Protein AF-A0A8T2XI37-F1 (afdb_monomer_lite)

Foldseek 3Di:
DDDQDADDCVPCVPRRVVSVVVVVVVVVVCVVVVHPPPDPPPPDDDPVCVVVVVVVVVVCCVPDVVNVCVPVLQVVLLVQLLVLLVVLLVCCLVPPQNVVLLVVLVVAADPLSQVSLLVSLVVSLVVSCVSSVPGDPVNNVVSSVVSVVSSCVSCVVSLVSNLVRLVVVLVVQLVVQLVVCVVVVHDNVVSNVVSNVVSVVSSVVSVVSNDNPDD

InterPro domains:
  IPR008803 RHD3/Sey1 [PTHR45923]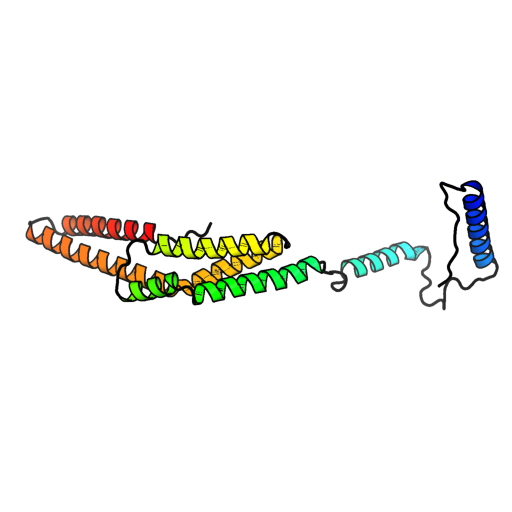 (1-211)
  IPR046758 Sey1/RHD3-like, three-helix bundle domain [PF20428] (112-210)

Secondary structure (DSSP, 8-state):
--------TTT-HHHHHHHHHHHHHHHHHHHHTT--SS-S-TT---HHHHHHHHHHHHHHHHH-TTT----HHHHHHHHHHHHHHHHHHHHHHH-HHHHHHHHHHHHS--TTHHHHHHHHHHHHHHHHHHHTTTS-HHHHHHHHHHHHHHHHHHHHHHHHHHHHHHHHHHHHHHHHHHHHHHHTT--HHHHHHHHHHHHHHHHHHHHHTT-----

Sequence (215 aa):
VEVIALSSFEANKKQFKEEVAQLRQRISDYFSTGGRLAGDRQGVVPASGFSFILQQIWKAVKENKDLDLPAHKVMVATVRCEEIANEMLKQLKSDKVWLALKEDVKAGLVPGFGETLRSILESYLSEYDKESIYFDDGVRNAKRQQLELNFLDVVRHAHATMLGHLSSKAFKSFKIGLKQSLTDGEGFAESVRASKRSCMSDFDRGCEGNILLLK

pLDDT: mean 87.6, std 11.4, range [46.28, 97.62]

Radius of gyration: 37.08 Å; chains: 1; bounding box: 77×42×99 Å

Organism: Populus deltoides (NCBI:txid3696)

Structure (mmCIF, N/CA/C/O backbone):
data_AF-A0A8T2XI37-F1
#
_entry.id   AF-A0A8T2XI37-F1
#
loop_
_atom_site.group_PDB
_atom_site.id
_atom_site.type_symbol
_atom_site.label_atom_id
_atom_site.label_alt_id
_atom_site.label_comp_id
_atom_site.label_asym_id
_atom_site.label_entity_id
_atom_site.label_seq_id
_atom_site.pdbx_PDB_ins_code
_atom_site.Cartn_x
_atom_site.Cartn_y
_atom_site.Cartn_z
_atom_site.occupancy
_atom_site.B_iso_or_equiv
_atom_site.auth_seq_id
_atom_site.auth_comp_id
_atom_site.auth_asym_id
_atom_site.auth_atom_id
_atom_site.pdbx_PDB_model_num
ATOM 1 N N . VAL A 1 1 ? 32.994 -10.153 -40.623 1.00 69.81 1 VAL A N 1
ATOM 2 C CA . VAL A 1 1 ? 32.522 -8.750 -40.600 1.00 69.81 1 VAL A CA 1
ATOM 3 C C . VAL A 1 1 ? 33.449 -7.952 -41.493 1.00 69.81 1 VAL A C 1
ATOM 5 O O . VAL A 1 1 ? 34.654 -8.055 -41.309 1.00 69.81 1 VAL A O 1
ATOM 8 N N . GLU A 1 2 ? 32.907 -7.248 -42.482 1.00 78.31 2 GLU A N 1
ATOM 9 C CA . GLU A 1 2 ? 33.649 -6.347 -43.371 1.00 78.31 2 GLU A CA 1
ATOM 10 C C . GLU A 1 2 ? 33.243 -4.909 -43.035 1.00 78.31 2 GLU A C 1
ATOM 12 O O . GLU A 1 2 ? 32.070 -4.656 -42.761 1.00 78.31 2 GLU A O 1
ATOM 17 N N . VAL A 1 3 ? 34.203 -3.985 -43.001 1.00 83.94 3 VAL A N 1
ATOM 18 C CA . VAL A 1 3 ? 33.975 -2.589 -42.604 1.00 83.94 3 VAL A CA 1
ATOM 19 C C . VAL A 1 3 ? 34.435 -1.674 -43.728 1.00 83.94 3 VAL A C 1
ATOM 21 O O . VAL A 1 3 ? 35.543 -1.827 -44.239 1.00 83.94 3 VAL A O 1
ATOM 24 N N . ILE A 1 4 ? 33.583 -0.719 -44.101 1.00 86.31 4 ILE A N 1
ATOM 25 C CA . ILE A 1 4 ? 33.857 0.271 -45.145 1.00 86.31 4 ILE A CA 1
ATOM 26 C C . ILE A 1 4 ? 33.611 1.651 -44.544 1.00 86.31 4 ILE A C 1
ATOM 28 O O . ILE A 1 4 ? 32.514 1.940 -44.068 1.00 86.31 4 ILE A O 1
ATOM 32 N N . ALA A 1 5 ? 34.653 2.478 -44.529 1.00 90.06 5 ALA A N 1
ATOM 33 C CA . ALA A 1 5 ? 34.574 3.847 -44.044 1.00 90.06 5 ALA A CA 1
ATOM 34 C C . ALA A 1 5 ? 34.066 4.775 -45.152 1.00 90.06 5 ALA A C 1
ATOM 36 O O . ALA A 1 5 ? 34.435 4.616 -46.314 1.00 90.06 5 ALA A O 1
ATOM 37 N N . LEU A 1 6 ? 33.240 5.747 -44.770 1.00 94.62 6 LEU A N 1
ATOM 38 C CA . LEU A 1 6 ? 32.755 6.812 -45.641 1.00 94.62 6 LEU A CA 1
ATOM 39 C C . LEU A 1 6 ? 33.111 8.161 -45.009 1.00 94.62 6 LEU A C 1
ATOM 41 O O . LEU A 1 6 ? 33.012 8.332 -43.791 1.00 94.62 6 LEU A O 1
ATOM 45 N N . SER A 1 7 ? 33.519 9.113 -45.836 1.00 93.75 7 SER A N 1
ATOM 46 C CA . SER A 1 7 ? 33.844 10.485 -45.454 1.00 93.75 7 SER A CA 1
ATOM 47 C C . SER A 1 7 ? 32.612 11.237 -44.936 1.00 93.75 7 SER A C 1
ATOM 49 O O . SER A 1 7 ? 31.475 10.894 -45.244 1.00 93.75 7 SER A O 1
ATOM 51 N N . SER A 1 8 ? 32.801 12.305 -44.154 1.00 92.19 8 SER A N 1
ATOM 52 C CA . SER A 1 8 ? 31.664 13.109 -43.676 1.00 92.19 8 SER A CA 1
ATOM 53 C C . SER A 1 8 ? 30.888 13.724 -44.847 1.00 92.19 8 SER A C 1
ATOM 55 O O . SER A 1 8 ? 31.452 14.458 -45.664 1.00 92.19 8 SER A O 1
ATOM 57 N N . PHE A 1 9 ? 29.579 13.460 -44.898 1.00 91.69 9 PHE A N 1
ATOM 58 C CA . PHE A 1 9 ? 28.691 14.010 -45.922 1.00 91.69 9 PHE A CA 1
ATOM 59 C C . PHE A 1 9 ? 28.614 15.540 -45.873 1.00 91.69 9 PHE A C 1
ATOM 61 O O . PHE A 1 9 ? 28.533 16.182 -46.920 1.00 91.69 9 PHE A O 1
ATOM 68 N N . GLU A 1 10 ? 28.639 16.116 -44.670 1.00 89.62 10 GLU A N 1
ATOM 69 C CA . GLU A 1 10 ? 28.514 17.560 -44.460 1.00 89.62 10 GLU A CA 1
ATOM 70 C C . GLU A 1 10 ? 29.805 18.294 -44.816 1.00 89.62 10 GLU A C 1
ATOM 72 O O . GLU A 1 10 ? 29.762 19.297 -45.526 1.00 89.62 10 GLU A O 1
ATOM 77 N N . ALA A 1 11 ? 30.955 17.767 -44.383 1.00 87.06 11 ALA A N 1
ATOM 78 C CA . ALA A 1 11 ? 32.245 18.408 -44.621 1.00 87.06 11 ALA A CA 1
ATOM 79 C C . ALA A 1 11 ? 32.744 18.196 -46.059 1.00 87.06 11 ALA A C 1
ATOM 81 O O . ALA A 1 11 ? 33.182 19.142 -46.705 1.00 87.06 11 ALA A O 1
ATOM 82 N N . ASN A 1 12 ? 32.644 16.968 -46.586 1.00 87.06 12 ASN A N 1
ATOM 83 C CA . ASN A 1 12 ? 33.262 16.562 -47.852 1.00 87.06 12 ASN A CA 1
ATOM 84 C C . ASN A 1 12 ? 32.277 15.789 -48.743 1.00 87.06 12 ASN A C 1
ATOM 86 O O . ASN A 1 12 ? 32.520 14.661 -49.178 1.00 87.06 12 ASN A O 1
ATOM 90 N N . LYS A 1 13 ? 31.157 16.439 -49.081 1.00 93.75 13 LYS A N 1
ATOM 91 C CA . LYS A 1 13 ? 30.046 15.861 -49.860 1.00 93.75 13 LYS A CA 1
ATOM 92 C C . LYS A 1 13 ? 30.450 15.203 -51.183 1.00 93.75 13 LYS A C 1
ATOM 94 O O . LYS A 1 13 ? 29.835 14.214 -51.579 1.00 93.75 13 LYS A O 1
ATOM 99 N N . LYS A 1 14 ? 31.425 15.767 -51.907 1.00 93.44 14 LYS A N 1
ATOM 100 C CA . LYS A 1 14 ? 31.890 15.204 -53.190 1.00 93.44 14 LYS A CA 1
ATOM 101 C C . LYS A 1 14 ? 32.585 13.860 -52.978 1.00 93.44 14 LYS A C 1
ATOM 103 O O . LYS A 1 14 ? 32.202 12.890 -53.621 1.00 93.44 14 LYS A O 1
ATOM 108 N N . GLN A 1 15 ? 33.513 13.812 -52.025 1.00 93.25 15 GLN A N 1
ATOM 109 C CA . GLN A 1 15 ? 34.255 12.605 -51.680 1.00 93.25 15 GLN A CA 1
ATOM 110 C C . GLN A 1 15 ? 33.326 11.508 -51.141 1.00 93.25 15 GLN A C 1
ATOM 112 O O . GLN A 1 15 ? 33.375 10.385 -51.625 1.00 93.25 15 GLN A O 1
ATOM 117 N N . PHE A 1 16 ? 32.379 11.848 -50.256 1.00 95.31 16 PHE A N 1
ATOM 118 C CA . PHE A 1 16 ? 31.374 10.887 -49.783 1.00 95.31 16 PHE A CA 1
ATOM 119 C C . PHE A 1 16 ? 30.568 10.261 -50.930 1.00 95.31 16 PHE A C 1
ATOM 121 O O . PHE A 1 16 ? 30.341 9.055 -50.955 1.00 95.31 16 PHE A O 1
ATOM 128 N N . LYS A 1 17 ? 30.111 11.067 -51.899 1.00 94.88 17 LYS A N 1
ATOM 129 C CA . LYS A 1 17 ? 29.339 10.550 -53.041 1.00 94.88 17 LYS A CA 1
ATOM 130 C C . LYS A 1 17 ? 30.164 9.611 -53.919 1.00 94.88 17 LYS A C 1
ATOM 132 O O . LYS A 1 17 ? 29.608 8.645 -54.437 1.00 94.88 17 LYS A O 1
ATOM 137 N N . GLU A 1 18 ? 31.448 9.902 -54.091 1.00 94.44 18 GLU A N 1
ATOM 138 C CA . GLU A 1 18 ? 32.370 9.051 -54.840 1.00 94.44 18 GLU A CA 1
ATOM 139 C C . GLU A 1 18 ? 32.605 7.720 -54.117 1.00 94.44 18 GLU A C 1
ATOM 141 O O . GLU A 1 18 ? 32.450 6.660 -54.717 1.00 94.44 18 GLU A O 1
ATOM 146 N N . GLU A 1 19 ? 32.844 7.756 -52.808 1.00 94.00 19 GLU A N 1
ATOM 147 C CA . GLU A 1 19 ? 33.007 6.559 -51.976 1.00 94.00 19 GLU A CA 1
ATOM 148 C C . GLU A 1 19 ? 31.727 5.698 -51.938 1.00 94.00 19 GLU A C 1
ATOM 150 O O . GLU A 1 19 ? 31.797 4.473 -52.028 1.00 94.00 19 GLU A O 1
ATOM 155 N N . VAL A 1 20 ? 30.535 6.309 -51.901 1.00 94.69 20 VAL A N 1
ATOM 156 C CA . VAL A 1 20 ? 29.251 5.588 -52.027 1.00 94.69 20 VAL A CA 1
ATOM 157 C C . VAL A 1 20 ? 29.098 4.941 -53.407 1.00 94.69 20 VAL A C 1
ATOM 159 O O . VAL A 1 20 ? 28.588 3.823 -53.511 1.00 94.69 20 VAL A O 1
ATOM 162 N N . ALA A 1 21 ? 29.535 5.612 -54.476 1.00 94.12 21 ALA A N 1
ATOM 163 C CA . ALA A 1 21 ? 29.514 5.037 -55.818 1.00 94.12 21 ALA A CA 1
ATOM 164 C C . ALA A 1 21 ? 30.464 3.832 -55.923 1.00 94.12 21 ALA A C 1
ATOM 166 O O . ALA A 1 21 ? 30.068 2.795 -56.459 1.00 94.12 21 ALA A O 1
ATOM 167 N N . GLN A 1 22 ? 31.661 3.931 -55.336 1.00 92.06 22 GLN A N 1
ATOM 168 C CA . GLN A 1 22 ? 32.612 2.822 -55.235 1.00 92.06 22 GLN A CA 1
ATOM 169 C C . GLN A 1 22 ? 32.036 1.652 -54.425 1.00 92.06 22 GLN A C 1
ATOM 171 O O . GLN A 1 22 ? 32.141 0.503 -54.851 1.00 92.06 22 GLN A O 1
ATOM 176 N N . LEU A 1 23 ? 31.353 1.921 -53.305 1.00 91.31 23 LEU A N 1
ATOM 177 C CA . LEU A 1 23 ? 30.663 0.895 -52.516 1.00 91.31 23 LEU A CA 1
ATOM 178 C C . LEU A 1 23 ? 29.579 0.182 -53.336 1.00 91.31 23 LEU A C 1
ATOM 180 O O . LEU A 1 23 ? 29.502 -1.047 -53.334 1.00 91.31 23 LEU A O 1
ATOM 184 N N . ARG A 1 24 ? 28.757 0.935 -54.073 1.00 91.31 24 ARG A N 1
ATOM 185 C CA . ARG A 1 24 ? 27.726 0.369 -54.955 1.00 91.31 24 ARG A CA 1
ATOM 186 C C . ARG A 1 24 ? 28.336 -0.517 -56.038 1.00 91.31 24 ARG A C 1
ATOM 188 O O . ARG A 1 24 ? 27.801 -1.596 -56.305 1.00 91.31 24 ARG A O 1
ATOM 195 N N . GLN A 1 25 ? 29.416 -0.056 -56.666 1.00 88.81 25 GLN A N 1
ATOM 196 C CA . GLN A 1 25 ? 30.116 -0.826 -57.687 1.00 88.81 25 GLN A CA 1
ATOM 197 C C . GLN A 1 25 ? 30.661 -2.119 -57.087 1.00 88.81 25 GLN A C 1
ATOM 199 O O . GLN A 1 25 ? 30.345 -3.191 -57.584 1.00 88.81 25 GLN A O 1
ATOM 204 N N . ARG A 1 26 ? 31.339 -2.035 -55.942 1.00 85.50 26 ARG A N 1
ATOM 205 C CA . ARG A 1 26 ? 31.868 -3.193 -55.221 1.00 85.50 26 ARG A CA 1
ATOM 206 C C . ARG A 1 26 ? 30.781 -4.221 -54.886 1.00 85.50 26 ARG A C 1
ATOM 208 O O . ARG A 1 26 ? 30.972 -5.402 -55.144 1.00 85.50 26 ARG A O 1
ATOM 215 N N . ILE A 1 27 ? 29.619 -3.790 -54.388 1.00 85.19 27 ILE A N 1
ATOM 216 C CA . ILE A 1 27 ? 28.465 -4.675 -54.139 1.00 85.19 27 ILE A CA 1
ATOM 217 C C . ILE A 1 27 ? 27.997 -5.357 -55.438 1.00 85.19 27 ILE A C 1
ATOM 219 O O . ILE A 1 27 ? 27.731 -6.557 -55.447 1.00 85.19 27 ILE A O 1
ATOM 223 N N . SER A 1 28 ? 27.919 -4.610 -56.540 1.00 83.94 28 SER A N 1
ATOM 224 C CA . SER A 1 28 ? 27.472 -5.128 -57.842 1.00 83.94 28 SER A CA 1
ATOM 225 C C . SER A 1 28 ? 28.473 -6.119 -58.445 1.00 83.94 28 SER A C 1
ATOM 227 O O . SER A 1 28 ? 28.077 -7.174 -58.946 1.00 83.94 28 SER A O 1
ATOM 229 N N . ASP A 1 29 ? 29.765 -5.814 -58.341 1.00 81.19 29 ASP A N 1
ATOM 230 C CA . ASP A 1 29 ? 30.862 -6.673 -58.782 1.00 81.19 29 ASP A CA 1
ATOM 231 C C . ASP A 1 29 ? 30.870 -7.975 -57.976 1.00 81.19 29 ASP A C 1
ATOM 233 O O . ASP A 1 29 ? 31.004 -9.053 -58.558 1.00 81.19 29 ASP A O 1
ATOM 237 N N . TYR A 1 30 ? 30.616 -7.905 -56.663 1.00 73.50 30 TYR A N 1
ATOM 238 C CA . TYR A 1 30 ? 30.439 -9.087 -55.818 1.00 73.50 30 TYR A CA 1
ATOM 239 C C . TYR A 1 30 ? 29.262 -9.959 -56.270 1.00 73.50 30 TYR A C 1
ATOM 241 O O . TYR A 1 30 ? 29.422 -11.174 -56.365 1.00 73.50 30 TYR A O 1
ATOM 249 N N . PHE A 1 31 ? 28.099 -9.389 -56.599 1.00 68.31 31 PHE A N 1
ATOM 250 C CA . PHE A 1 31 ? 26.977 -10.179 -57.129 1.00 68.31 31 PHE A CA 1
ATOM 251 C C . PHE A 1 31 ? 27.289 -10.808 -58.494 1.00 68.31 31 PHE A C 1
ATOM 253 O O . PHE A 1 31 ? 26.845 -11.921 -58.775 1.00 68.31 31 PHE A O 1
ATOM 260 N N . SER A 1 32 ? 28.078 -10.122 -59.321 1.00 70.19 32 SER A N 1
ATOM 261 C CA . SER A 1 32 ? 28.390 -10.539 -60.693 1.00 70.19 32 SER A CA 1
ATOM 262 C C . SER A 1 32 ? 29.464 -11.629 -60.759 1.00 70.19 32 SER A C 1
ATOM 264 O O . SER A 1 32 ? 29.389 -12.522 -61.597 1.00 70.19 32 SER A O 1
ATOM 266 N N . THR A 1 33 ? 30.439 -11.613 -59.846 1.00 64.69 33 THR A N 1
ATOM 267 C CA . THR A 1 33 ? 31.532 -12.607 -59.770 1.00 64.69 33 THR A CA 1
ATOM 268 C C . THR A 1 33 ? 31.152 -13.885 -59.008 1.00 64.69 33 THR A C 1
ATOM 270 O O . THR A 1 33 ? 32.016 -14.675 -58.631 1.00 64.69 33 THR A O 1
ATOM 273 N N . GLY A 1 34 ? 29.853 -14.125 -58.790 1.00 58.88 34 GLY A N 1
ATOM 274 C CA . GLY A 1 34 ? 29.355 -15.286 -58.040 1.00 58.88 34 GLY A CA 1
ATOM 275 C C . GLY A 1 34 ? 29.608 -15.189 -56.531 1.00 58.88 34 GLY A C 1
ATOM 276 O O . GLY A 1 34 ? 29.673 -16.209 -55.842 1.00 58.88 34 GLY A O 1
ATOM 277 N N . GLY A 1 35 ? 29.780 -13.967 -56.018 1.00 53.53 35 GLY A N 1
ATOM 278 C CA . GLY A 1 35 ? 30.225 -13.664 -54.665 1.00 53.53 35 GLY A CA 1
ATOM 279 C C . GLY A 1 35 ? 29.299 -14.189 -53.570 1.00 53.53 35 GLY A C 1
ATOM 280 O O . GLY A 1 35 ? 28.108 -13.887 -53.497 1.00 53.53 35 GLY A O 1
ATOM 281 N N . ARG A 1 36 ? 29.922 -14.957 -52.675 1.00 55.06 36 ARG A N 1
ATOM 282 C CA . ARG A 1 36 ? 29.415 -15.587 -51.446 1.00 55.06 36 ARG A CA 1
ATOM 283 C C . ARG A 1 36 ? 29.044 -14.566 -50.351 1.00 55.06 36 ARG A C 1
ATOM 285 O O . ARG A 1 36 ? 29.507 -14.689 -49.222 1.00 55.06 36 ARG A O 1
ATOM 292 N N . LEU A 1 37 ? 28.228 -13.552 -50.655 1.00 53.78 37 LEU A N 1
ATOM 293 C CA . LEU A 1 37 ? 27.636 -12.700 -49.605 1.00 53.78 37 LEU A CA 1
ATOM 294 C C . LEU A 1 37 ? 26.610 -13.471 -48.761 1.00 53.78 37 LEU A C 1
ATOM 296 O O . LEU A 1 37 ? 26.412 -13.165 -47.589 1.00 53.78 37 LEU A O 1
ATOM 300 N N . ALA A 1 38 ? 26.002 -14.509 -49.335 1.00 55.03 38 ALA A N 1
ATOM 301 C CA . ALA A 1 38 ? 25.352 -15.556 -48.570 1.00 55.03 38 ALA A CA 1
ATOM 302 C C . ALA A 1 38 ? 26.404 -16.632 -48.268 1.00 55.03 38 ALA A C 1
ATOM 304 O O . ALA A 1 38 ? 26.948 -17.236 -49.197 1.00 55.03 38 ALA A O 1
ATOM 305 N N . GLY A 1 39 ? 26.681 -16.877 -46.983 1.00 54.19 39 GLY A N 1
ATOM 306 C CA . GLY A 1 39 ? 27.271 -18.145 -46.540 1.00 54.19 39 GLY A CA 1
ATOM 307 C C . GLY A 1 39 ? 26.448 -19.338 -47.046 1.00 54.19 39 GLY A C 1
ATOM 308 O O . GLY A 1 39 ? 25.442 -19.139 -47.729 1.00 54.19 39 GLY A O 1
ATOM 309 N N . ASP A 1 40 ? 26.891 -20.566 -46.757 1.00 54.03 40 ASP A N 1
ATOM 310 C CA . ASP A 1 40 ? 26.215 -21.812 -47.158 1.00 54.03 40 ASP A CA 1
ATOM 311 C C . ASP A 1 40 ? 24.695 -21.639 -47.289 1.00 54.03 40 ASP A C 1
ATOM 313 O O . ASP A 1 40 ? 24.033 -21.193 -46.354 1.00 54.03 40 ASP A O 1
ATOM 317 N N . ARG A 1 41 ? 24.154 -21.928 -48.483 1.00 56.56 41 ARG A N 1
ATOM 318 C CA . ARG A 1 41 ? 22.768 -21.649 -48.919 1.00 56.56 41 ARG A CA 1
ATOM 319 C C . ARG A 1 41 ? 21.691 -22.451 -48.160 1.00 56.56 41 ARG A C 1
ATOM 321 O O . ARG A 1 41 ? 20.683 -22.848 -48.743 1.00 56.56 41 ARG A O 1
ATOM 328 N N . GLN A 1 42 ? 21.862 -22.703 -46.872 1.00 56.47 42 GLN A N 1
ATOM 329 C CA . GLN A 1 42 ? 20.804 -23.191 -46.002 1.00 56.47 42 GLN A CA 1
ATOM 330 C C . GLN A 1 42 ? 19.876 -22.024 -45.656 1.00 56.47 42 GLN A C 1
ATOM 332 O O . GLN A 1 42 ? 20.203 -21.166 -44.845 1.00 56.47 42 GLN A O 1
ATOM 337 N N . GLY A 1 43 ? 18.718 -21.982 -46.325 1.00 59.41 43 GLY A N 1
ATOM 338 C CA . GLY A 1 43 ? 17.664 -20.994 -46.066 1.00 59.41 43 GLY A CA 1
ATOM 339 C C . GLY A 1 43 ? 17.318 -20.060 -47.229 1.00 59.41 43 GLY A C 1
ATOM 340 O O . GLY A 1 43 ? 16.720 -19.014 -46.995 1.00 59.41 43 GLY A O 1
ATOM 341 N N . VAL A 1 44 ? 17.667 -20.396 -48.478 1.00 69.19 44 VAL A N 1
ATOM 342 C CA . VAL A 1 44 ? 17.234 -19.608 -49.649 1.00 69.19 44 VAL A CA 1
ATOM 343 C C . VAL A 1 44 ? 15.711 -19.688 -49.787 1.00 69.19 44 VAL A C 1
ATOM 345 O O . VAL A 1 44 ? 15.161 -20.733 -50.127 1.00 69.19 44 VAL A O 1
ATOM 348 N N . VAL A 1 45 ? 15.032 -18.571 -49.529 1.00 69.19 45 VAL A N 1
ATOM 349 C CA . VAL A 1 45 ? 13.578 -18.444 -49.673 1.00 69.19 45 VAL A CA 1
ATOM 350 C C . VAL A 1 45 ? 13.260 -17.924 -51.078 1.00 69.19 45 VAL A C 1
ATOM 352 O O . VAL A 1 45 ? 13.794 -16.883 -51.469 1.00 69.19 45 VAL A O 1
ATOM 355 N N . PRO A 1 46 ? 12.389 -18.597 -51.853 1.00 81.75 46 PRO A N 1
ATOM 356 C CA . PRO A 1 46 ? 11.896 -18.057 -53.115 1.00 81.75 46 PRO A CA 1
ATOM 357 C C . PRO A 1 46 ? 11.228 -16.696 -52.905 1.00 81.75 46 PRO A C 1
ATOM 359 O O . PRO A 1 46 ? 10.503 -16.509 -51.928 1.00 81.75 46 PRO A O 1
ATOM 362 N N . ALA A 1 47 ? 11.391 -15.766 -53.848 1.00 83.94 47 ALA A N 1
ATOM 363 C CA . ALA A 1 47 ? 10.796 -14.429 -53.746 1.00 83.94 47 ALA A CA 1
ATOM 364 C C . ALA A 1 47 ? 9.274 -14.463 -53.492 1.00 83.94 47 ALA A C 1
ATOM 366 O O . ALA A 1 47 ? 8.756 -13.646 -52.734 1.00 83.94 47 ALA A O 1
ATOM 367 N N . SER A 1 48 ? 8.570 -15.456 -54.047 1.00 87.94 48 SER A N 1
ATOM 368 C CA . SER A 1 48 ? 7.136 -15.682 -53.824 1.00 87.94 48 SER A CA 1
ATOM 369 C C . SER A 1 48 ? 6.773 -16.021 -52.372 1.00 87.94 48 SER A C 1
ATOM 371 O O . SER A 1 48 ? 5.690 -15.665 -51.917 1.00 87.94 48 SER A O 1
ATOM 373 N N . GLY A 1 49 ? 7.666 -16.681 -51.630 1.00 85.62 49 GLY A N 1
ATOM 374 C CA . GLY A 1 49 ? 7.474 -17.043 -50.222 1.00 85.62 49 GLY A CA 1
ATOM 375 C C . GLY A 1 49 ? 8.026 -16.015 -49.234 1.00 85.62 49 GLY A C 1
ATOM 376 O O . GLY A 1 49 ? 7.818 -16.151 -48.031 1.00 85.62 49 GLY A O 1
ATOM 377 N N . PHE A 1 50 ? 8.723 -14.983 -49.715 1.00 87.38 50 PHE A N 1
ATOM 378 C CA . PHE A 1 50 ? 9.472 -14.060 -48.863 1.00 87.38 50 PHE A CA 1
ATOM 379 C C . PHE A 1 50 ? 8.580 -13.286 -47.887 1.00 87.38 50 PHE A C 1
ATOM 381 O O . PHE A 1 50 ? 8.872 -13.233 -46.695 1.00 87.38 50 PHE A O 1
ATOM 388 N N . SER A 1 51 ? 7.454 -12.747 -48.367 1.00 91.38 51 SER A N 1
ATOM 389 C CA . SER A 1 51 ? 6.502 -12.016 -47.518 1.00 91.38 51 SER A CA 1
ATOM 390 C C . SER A 1 51 ? 5.932 -12.901 -46.406 1.00 91.38 51 SER A C 1
ATOM 392 O O . SER A 1 51 ? 5.879 -12.482 -45.251 1.00 91.38 51 SER A O 1
ATOM 394 N N . PHE A 1 52 ? 5.580 -14.146 -46.737 1.00 89.06 52 PHE A N 1
ATOM 395 C CA . PHE A 1 52 ? 5.060 -15.105 -45.769 1.00 89.06 52 PHE A CA 1
ATOM 396 C C . PHE A 1 52 ? 6.104 -15.455 -44.702 1.00 89.06 52 PHE A C 1
ATOM 398 O O . PHE A 1 52 ? 5.806 -15.410 -43.511 1.00 89.06 52 PHE A O 1
ATOM 405 N N . ILE A 1 53 ? 7.346 -15.740 -45.107 1.00 88.19 53 ILE A N 1
ATOM 406 C CA . ILE A 1 53 ? 8.429 -16.039 -44.163 1.00 88.19 53 ILE A CA 1
ATOM 407 C C . ILE A 1 53 ? 8.729 -14.834 -43.263 1.00 88.19 53 ILE A C 1
ATOM 409 O O . ILE A 1 53 ? 8.868 -15.015 -42.057 1.00 88.19 53 ILE A O 1
ATOM 413 N N . LEU A 1 54 ? 8.751 -13.605 -43.794 1.00 90.75 54 LEU A N 1
ATOM 414 C CA . LEU A 1 54 ? 8.917 -12.399 -42.973 1.00 90.75 54 LEU A CA 1
ATOM 415 C C . LEU A 1 54 ? 7.803 -12.239 -41.938 1.00 90.75 54 LEU A C 1
ATOM 417 O O . LEU A 1 54 ? 8.086 -11.873 -40.801 1.00 90.75 54 LEU A O 1
ATOM 421 N N . GLN A 1 55 ? 6.553 -12.539 -42.297 1.00 91.69 55 GLN A N 1
ATOM 422 C CA . GLN A 1 55 ? 5.446 -12.522 -41.340 1.00 91.69 55 GLN A CA 1
ATOM 423 C C . GLN A 1 55 ? 5.632 -13.563 -40.232 1.00 91.69 55 GLN A C 1
ATOM 425 O O . GLN A 1 55 ? 5.384 -13.249 -39.070 1.00 91.69 55 GLN A O 1
ATOM 430 N N . GLN A 1 56 ? 6.103 -14.772 -40.559 1.00 89.94 56 GLN A N 1
ATOM 431 C CA . GLN A 1 56 ? 6.387 -15.802 -39.554 1.00 89.94 56 GLN A CA 1
ATOM 432 C C . GLN A 1 56 ? 7.567 -15.421 -38.653 1.00 89.94 56 GLN A C 1
ATOM 434 O O . GLN A 1 56 ? 7.473 -15.579 -37.439 1.00 89.94 56 GLN A O 1
ATOM 439 N N . ILE A 1 57 ? 8.642 -14.861 -39.218 1.00 89.88 57 ILE A N 1
ATOM 440 C CA . ILE A 1 57 ? 9.776 -14.333 -38.444 1.00 89.88 57 ILE A CA 1
ATOM 441 C C . ILE A 1 57 ? 9.293 -13.220 -37.513 1.00 89.88 57 ILE A C 1
ATOM 443 O O . ILE A 1 57 ? 9.587 -13.246 -36.323 1.00 89.88 57 ILE A O 1
ATOM 447 N N . TRP A 1 58 ? 8.509 -12.270 -38.023 1.00 92.44 58 TRP A N 1
ATOM 448 C CA . TRP A 1 58 ? 7.979 -11.167 -37.224 1.00 92.44 58 TRP A CA 1
ATOM 449 C C . TRP A 1 58 ? 7.065 -11.651 -36.099 1.00 92.44 58 TRP A C 1
ATOM 451 O O . TRP A 1 58 ? 7.151 -11.161 -34.974 1.00 92.44 58 TRP A O 1
ATOM 461 N N . LYS A 1 59 ? 6.222 -12.648 -36.380 1.00 90.75 59 LYS A N 1
ATOM 462 C CA . LYS A 1 59 ? 5.384 -13.298 -35.373 1.00 90.75 59 LYS A CA 1
ATOM 463 C C . LYS A 1 59 ? 6.237 -13.957 -34.287 1.00 90.75 59 LYS A C 1
ATOM 465 O O . LYS A 1 59 ? 6.008 -13.690 -33.114 1.00 90.75 59 LYS A O 1
ATOM 470 N N . ALA A 1 60 ? 7.247 -14.738 -34.670 1.00 87.94 60 ALA A N 1
ATOM 471 C CA . ALA A 1 60 ? 8.154 -15.391 -33.731 1.00 87.94 60 ALA A CA 1
ATOM 472 C C . ALA A 1 60 ? 8.926 -14.381 -32.869 1.00 87.94 60 ALA A C 1
ATOM 474 O O . ALA A 1 60 ? 9.061 -14.589 -31.671 1.00 87.94 60 ALA A O 1
ATOM 475 N N . VAL A 1 61 ? 9.378 -13.264 -33.450 1.00 85.94 61 VAL A N 1
ATOM 476 C CA . VAL A 1 61 ? 10.013 -12.159 -32.711 1.00 85.94 61 VAL A CA 1
ATOM 477 C C . VAL A 1 61 ? 9.038 -11.541 -31.708 1.00 85.94 61 VAL A C 1
ATOM 479 O O . VAL A 1 61 ? 9.403 -11.319 -30.560 1.00 85.94 61 VAL A O 1
ATOM 482 N N . LYS A 1 62 ? 7.789 -11.290 -32.112 1.00 80.38 62 LYS A N 1
ATOM 483 C CA . LYS A 1 62 ? 6.773 -10.660 -31.258 1.00 80.38 62 LYS A CA 1
ATOM 484 C C . LYS A 1 62 ? 6.301 -11.558 -30.111 1.00 80.38 62 LYS A C 1
ATOM 486 O O . LYS A 1 62 ? 5.934 -11.053 -29.060 1.00 80.38 62 LYS A O 1
ATOM 491 N N . GLU A 1 63 ? 6.262 -12.868 -30.326 1.00 82.12 63 GLU A N 1
ATOM 492 C CA . GLU A 1 63 ? 5.806 -13.854 -29.336 1.00 82.12 63 GLU A CA 1
ATOM 493 C C . GLU A 1 63 ? 6.939 -14.352 -28.422 1.00 82.12 63 GLU A C 1
ATOM 495 O O . GLU A 1 63 ? 6.690 -15.121 -27.491 1.00 82.12 63 GLU A O 1
ATOM 500 N N . ASN A 1 64 ? 8.184 -13.934 -28.672 1.00 78.75 64 ASN A N 1
ATOM 501 C CA . ASN A 1 64 ? 9.332 -14.375 -27.897 1.00 78.75 64 ASN A CA 1
ATOM 502 C C . ASN A 1 64 ? 9.395 -13.662 -26.535 1.00 78.75 64 ASN A C 1
ATOM 504 O O . ASN A 1 64 ? 9.761 -12.492 -26.447 1.00 78.75 64 ASN A O 1
ATOM 508 N N . LYS A 1 65 ? 9.116 -14.409 -25.463 1.00 66.25 65 LYS A N 1
ATOM 509 C CA . LYS A 1 65 ? 9.193 -13.928 -24.075 1.00 66.25 65 LYS A CA 1
ATOM 510 C C . LYS A 1 65 ? 10.612 -13.602 -23.595 1.00 66.25 65 LYS A C 1
ATOM 512 O O . LYS A 1 65 ? 10.752 -12.902 -22.605 1.00 66.25 65 LYS A O 1
ATOM 517 N N . ASP A 1 66 ? 11.655 -14.073 -24.273 1.00 66.94 66 ASP A N 1
ATOM 518 C CA . ASP A 1 66 ? 13.035 -13.663 -23.976 1.00 66.94 66 ASP A CA 1
ATOM 519 C C . ASP A 1 66 ? 13.346 -12.272 -24.564 1.00 66.94 66 ASP A C 1
ATOM 521 O O . ASP A 1 66 ? 14.282 -11.599 -24.131 1.00 66.94 66 ASP A O 1
ATOM 525 N N . LEU A 1 67 ? 12.556 -11.833 -25.558 1.00 64.50 67 LEU A N 1
ATOM 526 C CA . LEU A 1 67 ? 12.548 -10.460 -26.074 1.00 64.50 67 LEU A CA 1
ATOM 527 C C . LEU A 1 67 ? 11.560 -9.558 -25.330 1.00 64.50 67 LEU A C 1
ATOM 529 O O . LEU A 1 67 ? 11.717 -8.335 -25.400 1.00 64.50 67 LEU A O 1
ATOM 533 N N . ASP A 1 68 ? 10.615 -10.132 -24.572 1.00 65.06 68 ASP A N 1
ATOM 534 C CA . ASP A 1 68 ? 10.049 -9.461 -23.402 1.00 65.06 68 ASP A CA 1
ATOM 535 C C . ASP A 1 68 ? 11.190 -9.309 -22.398 1.00 65.06 68 ASP A C 1
ATOM 537 O O . ASP A 1 68 ? 11.347 -10.058 -21.442 1.00 65.06 68 ASP A O 1
ATOM 541 N N . LEU A 1 69 ? 12.039 -8.326 -22.659 1.00 60.47 69 LEU A N 1
ATOM 542 C CA . LEU A 1 69 ? 12.888 -7.701 -21.679 1.00 60.47 69 LEU A CA 1
ATOM 543 C C . LEU A 1 69 ? 11.916 -6.797 -20.918 1.00 60.47 69 LEU A C 1
ATOM 545 O O . LEU A 1 69 ? 11.718 -5.673 -21.391 1.00 60.47 69 LEU A O 1
ATOM 549 N N . PRO A 1 70 ? 11.249 -7.208 -19.810 1.00 57.97 70 PRO A N 1
ATOM 550 C CA . PRO A 1 70 ? 10.677 -6.222 -18.909 1.00 57.97 70 PRO A CA 1
ATOM 551 C C . PRO A 1 70 ? 11.854 -5.323 -18.578 1.00 57.97 70 PRO A C 1
ATOM 553 O O . PRO A 1 70 ? 12.810 -5.763 -17.933 1.00 57.97 70 PRO A O 1
ATOM 556 N N . ALA A 1 71 ? 11.846 -4.143 -19.212 1.00 66.19 71 ALA A N 1
ATOM 557 C CA . ALA A 1 71 ? 13.048 -3.369 -19.474 1.00 66.19 71 ALA A CA 1
ATOM 558 C C . ALA A 1 71 ? 13.807 -3.313 -18.166 1.00 66.19 71 ALA A C 1
ATOM 560 O O . ALA A 1 71 ? 13.167 -2.960 -17.192 1.00 66.19 71 ALA A O 1
ATOM 561 N N . HIS A 1 72 ? 15.076 -3.728 -18.106 1.00 71.38 72 HIS A N 1
ATOM 562 C CA . HIS A 1 72 ? 15.856 -3.929 -16.870 1.00 71.38 72 HIS A CA 1
ATOM 563 C C . HIS A 1 72 ? 15.490 -2.968 -15.709 1.00 71.38 72 HIS A C 1
ATOM 565 O O . HIS A 1 72 ? 15.415 -3.383 -14.559 1.00 71.38 72 HIS A O 1
ATOM 571 N N . LYS A 1 73 ? 15.153 -1.709 -16.026 1.00 76.44 73 LYS A N 1
ATOM 572 C CA . LYS A 1 73 ? 14.409 -0.745 -15.192 1.00 76.44 73 LYS A CA 1
ATOM 573 C C . LYS A 1 73 ? 13.228 -1.304 -14.355 1.00 76.44 73 LYS A C 1
ATOM 575 O O . LYS A 1 73 ? 13.228 -1.072 -13.157 1.00 76.44 73 LYS A O 1
ATOM 580 N N . VAL A 1 74 ? 12.237 -1.990 -14.929 1.00 84.81 74 VAL A N 1
ATOM 581 C CA . VAL A 1 74 ? 11.068 -2.600 -14.257 1.00 84.81 74 VAL A CA 1
ATOM 582 C C . VAL A 1 74 ? 11.499 -3.726 -13.318 1.00 84.81 74 VAL A C 1
ATOM 584 O O . VAL A 1 74 ? 11.012 -3.810 -12.193 1.00 84.81 74 VAL A O 1
ATOM 587 N N . MET A 1 75 ? 12.449 -4.566 -13.740 1.00 86.12 75 MET A N 1
ATOM 588 C CA . MET A 1 75 ? 12.999 -5.620 -12.882 1.00 86.12 75 MET A CA 1
ATOM 589 C C . MET A 1 75 ? 13.729 -5.018 -11.674 1.00 86.12 75 MET A C 1
ATOM 591 O O . MET A 1 75 ? 13.444 -5.384 -10.536 1.00 86.12 75 MET A O 1
ATOM 595 N N . VAL A 1 76 ? 14.617 -4.046 -11.906 1.00 88.06 76 VAL A N 1
ATOM 596 C CA . VAL A 1 76 ? 15.326 -3.326 -10.839 1.00 88.06 76 VAL A CA 1
ATOM 597 C C . VAL A 1 76 ? 14.341 -2.600 -9.926 1.00 88.06 76 VAL A C 1
ATOM 599 O O . VAL A 1 76 ? 14.462 -2.709 -8.711 1.00 88.06 76 VAL A O 1
ATOM 602 N N . ALA A 1 77 ? 13.341 -1.916 -10.486 1.00 91.88 77 ALA A N 1
ATOM 603 C CA . ALA A 1 77 ? 12.272 -1.282 -9.721 1.00 91.88 77 ALA A CA 1
ATOM 604 C C . ALA A 1 77 ? 11.537 -2.295 -8.838 1.00 91.88 77 ALA A C 1
ATOM 606 O O . ALA A 1 77 ? 11.262 -2.000 -7.684 1.00 91.88 77 ALA A O 1
ATOM 607 N N . THR A 1 78 ? 11.259 -3.499 -9.348 1.00 93.19 78 THR A N 1
ATOM 608 C CA . THR A 1 78 ? 10.527 -4.531 -8.596 1.00 93.19 78 THR A CA 1
ATOM 609 C C . THR A 1 78 ? 11.305 -4.958 -7.365 1.00 93.19 78 THR A C 1
ATOM 611 O O . THR A 1 78 ? 10.748 -4.960 -6.270 1.00 93.19 78 THR A O 1
ATOM 614 N N . VAL A 1 79 ? 12.597 -5.247 -7.536 1.00 94.06 79 VAL A N 1
ATOM 615 C CA . VAL A 1 79 ? 13.477 -5.631 -6.427 1.00 94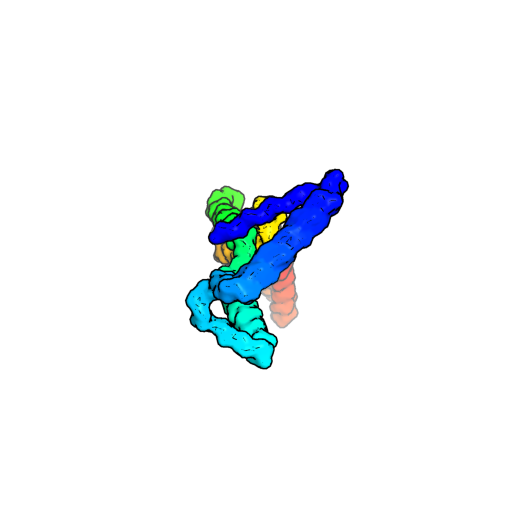.06 79 VAL A CA 1
ATOM 616 C C . VAL A 1 79 ? 13.629 -4.477 -5.434 1.00 94.06 79 VAL A C 1
ATOM 618 O O . VAL A 1 79 ? 13.463 -4.678 -4.236 1.00 94.06 79 VAL A O 1
ATOM 621 N N . ARG A 1 80 ? 13.875 -3.250 -5.910 1.00 95.94 80 ARG A N 1
ATOM 622 C CA . ARG A 1 80 ? 14.085 -2.089 -5.030 1.00 95.94 80 ARG A CA 1
ATOM 623 C C . ARG A 1 80 ? 12.834 -1.682 -4.260 1.00 95.94 80 ARG A C 1
ATOM 625 O O . ARG A 1 80 ? 12.912 -1.505 -3.051 1.00 95.94 80 ARG A O 1
ATOM 632 N N . CYS A 1 81 ? 11.678 -1.583 -4.915 1.00 96.94 81 CYS A N 1
ATOM 633 C CA . CYS A 1 81 ? 10.417 -1.294 -4.231 1.00 96.94 81 CYS A CA 1
ATOM 634 C C . CYS A 1 81 ? 10.066 -2.384 -3.207 1.00 96.94 81 CYS A C 1
ATOM 636 O O . CYS A 1 81 ? 9.531 -2.078 -2.147 1.00 96.94 81 CYS A O 1
ATOM 638 N N . GLU A 1 82 ? 10.388 -3.649 -3.482 1.00 96.81 82 GLU A N 1
ATOM 639 C CA . GLU A 1 82 ? 10.194 -4.740 -2.523 1.00 96.81 82 GLU A CA 1
ATOM 640 C C . GLU A 1 82 ? 11.119 -4.642 -1.306 1.00 96.81 82 GLU A C 1
ATOM 642 O O . GLU A 1 82 ? 10.662 -4.832 -0.180 1.00 96.81 82 GLU A O 1
ATOM 647 N N . GLU A 1 83 ? 12.394 -4.310 -1.502 1.00 97.38 83 GLU A N 1
ATOM 648 C CA . GLU A 1 83 ? 13.340 -4.071 -0.405 1.00 97.38 83 GLU A CA 1
ATOM 649 C C . GLU A 1 83 ? 12.870 -2.928 0.502 1.00 97.38 83 GLU A C 1
ATOM 651 O O . GLU A 1 83 ? 12.800 -3.111 1.719 1.00 97.38 83 GLU A O 1
ATOM 656 N N . ILE A 1 84 ? 12.475 -1.793 -0.085 1.00 97.44 84 ILE A N 1
ATOM 657 C CA . ILE A 1 84 ? 11.956 -0.632 0.654 1.00 97.44 84 ILE A CA 1
ATOM 658 C C . ILE A 1 84 ? 10.697 -1.032 1.435 1.00 97.44 84 ILE A C 1
ATOM 660 O O . ILE A 1 84 ? 10.614 -0.795 2.638 1.00 97.44 84 ILE A O 1
ATOM 664 N N . ALA A 1 85 ? 9.733 -1.701 0.792 1.00 97.31 85 ALA A N 1
ATOM 665 C CA . ALA A 1 85 ? 8.506 -2.147 1.453 1.00 97.31 85 ALA A CA 1
ATOM 666 C C . ALA A 1 85 ? 8.786 -3.090 2.638 1.00 97.31 85 ALA A C 1
ATOM 668 O O . ALA A 1 85 ? 8.179 -2.961 3.705 1.00 97.31 85 ALA A O 1
ATOM 669 N N . ASN A 1 86 ? 9.721 -4.027 2.478 1.00 97.38 86 ASN A N 1
ATOM 670 C CA . ASN A 1 86 ? 10.103 -4.955 3.540 1.00 97.38 86 ASN A CA 1
ATOM 671 C C . ASN A 1 86 ? 10.797 -4.247 4.709 1.00 97.38 86 ASN A C 1
ATOM 673 O O . ASN A 1 86 ? 10.554 -4.608 5.865 1.00 97.38 86 ASN A O 1
ATOM 677 N N . GLU A 1 87 ? 11.619 -3.234 4.435 1.00 97.62 87 GLU A N 1
ATOM 678 C CA . GLU A 1 87 ? 12.242 -2.420 5.477 1.00 97.62 87 GLU A CA 1
ATOM 679 C C . GLU A 1 87 ? 11.189 -1.607 6.243 1.00 97.62 87 GLU A C 1
ATOM 681 O O . GLU A 1 87 ? 11.157 -1.684 7.471 1.00 97.62 87 GLU A O 1
ATOM 686 N N . MET A 1 88 ? 10.237 -0.959 5.559 1.00 97.44 88 MET A N 1
ATOM 687 C CA . MET A 1 88 ? 9.124 -0.254 6.219 1.00 97.44 88 MET A CA 1
ATOM 688 C C . MET A 1 88 ? 8.301 -1.189 7.114 1.00 97.44 88 MET A C 1
ATOM 690 O O . MET A 1 88 ? 7.964 -0.854 8.250 1.00 97.44 88 MET A O 1
ATOM 694 N N . LEU A 1 89 ? 8.024 -2.411 6.650 1.00 96.56 89 LEU A N 1
ATOM 695 C CA . LEU A 1 89 ? 7.328 -3.426 7.444 1.00 96.56 89 LEU A CA 1
ATOM 696 C C . LEU A 1 89 ? 8.119 -3.853 8.685 1.00 96.56 89 LEU A C 1
ATOM 698 O O . LEU A 1 89 ? 7.539 -4.079 9.751 1.00 96.56 89 LEU A O 1
ATOM 702 N N . LYS A 1 90 ? 9.438 -3.983 8.565 1.00 97.38 90 LYS A N 1
ATOM 703 C CA . LYS A 1 90 ? 10.321 -4.328 9.681 1.00 97.38 90 LYS A CA 1
ATOM 704 C C . LYS A 1 90 ? 10.410 -3.194 10.703 1.00 97.38 90 LYS A C 1
ATOM 706 O O . LYS A 1 90 ? 10.392 -3.471 11.907 1.00 97.38 90 LYS A O 1
ATOM 711 N N . GLN A 1 91 ? 10.462 -1.950 10.235 1.00 96.69 91 GLN A N 1
ATOM 712 C CA . GLN A 1 91 ? 10.456 -0.764 11.085 1.00 96.69 91 GLN A CA 1
ATOM 713 C C . GLN A 1 91 ? 9.136 -0.644 11.840 1.00 96.69 91 GLN A C 1
ATOM 715 O O . GLN A 1 91 ? 9.170 -0.582 13.065 1.00 96.69 91 GLN A O 1
ATOM 720 N N . LEU A 1 92 ? 7.990 -0.790 11.164 1.00 96.38 92 LEU A N 1
ATOM 721 C CA . LEU A 1 92 ? 6.678 -0.811 11.816 1.00 96.38 92 LEU A CA 1
ATOM 722 C C . LEU A 1 92 ? 6.602 -1.872 12.925 1.00 96.38 92 LEU A C 1
ATOM 724 O O . LEU A 1 92 ? 6.139 -1.593 14.026 1.00 96.38 92 LEU A O 1
ATOM 728 N N . LYS A 1 93 ? 7.085 -3.097 12.674 1.00 95.00 93 LYS A N 1
ATOM 729 C CA . LYS A 1 93 ? 7.090 -4.176 13.684 1.00 95.00 93 LYS A CA 1
ATOM 730 C C . LYS A 1 93 ? 7.944 -3.859 14.916 1.00 95.00 93 LYS A C 1
ATOM 732 O O . LYS A 1 93 ? 7.698 -4.438 15.972 1.00 95.00 93 LYS A O 1
ATOM 737 N N . SER A 1 94 ? 8.930 -2.980 14.771 1.00 95.75 94 SER A N 1
ATOM 738 C CA . SER A 1 94 ? 9.874 -2.586 15.823 1.00 95.75 94 SER A CA 1
ATOM 739 C C . SER A 1 94 ? 9.601 -1.177 16.367 1.00 95.75 94 SER A C 1
ATOM 741 O O . SER A 1 94 ? 10.346 -0.692 17.220 1.00 95.75 94 SER A O 1
ATOM 743 N N . ASP A 1 95 ? 8.554 -0.515 15.875 1.00 96.38 95 ASP A N 1
ATOM 744 C CA . ASP A 1 95 ? 8.200 0.850 16.229 1.00 96.38 95 ASP A CA 1
ATOM 745 C C . ASP A 1 95 ? 7.760 0.925 17.696 1.00 96.38 95 ASP A C 1
ATOM 7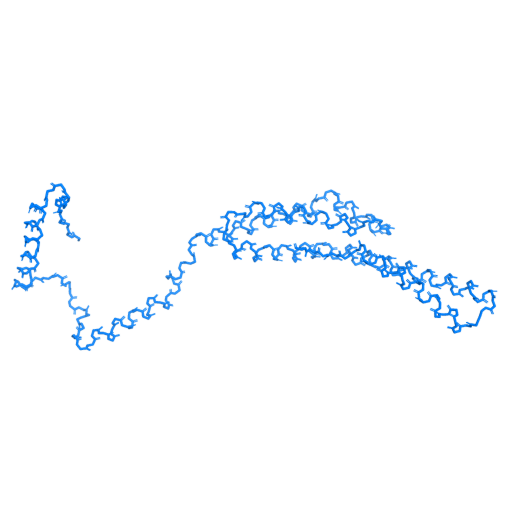47 O O . ASP A 1 95 ? 6.875 0.199 18.151 1.00 96.38 95 ASP A O 1
ATOM 751 N N . LYS A 1 96 ? 8.397 1.813 18.462 1.00 95.75 96 LYS A N 1
ATOM 752 C CA . LYS A 1 96 ? 8.163 1.924 19.907 1.00 95.75 96 LYS A CA 1
ATOM 753 C C . LYS A 1 96 ? 6.760 2.428 20.234 1.00 95.75 96 LYS A C 1
ATOM 755 O O . LYS A 1 96 ? 6.185 1.983 21.224 1.00 95.75 96 LYS A O 1
ATOM 760 N N . VAL A 1 97 ? 6.228 3.348 19.430 1.00 95.12 97 VAL A N 1
ATOM 761 C CA . VAL A 1 97 ? 4.895 3.928 19.632 1.00 95.12 97 VAL A CA 1
ATOM 762 C C . VAL A 1 97 ? 3.841 2.875 19.317 1.00 95.12 97 VAL A C 1
ATOM 764 O O . VAL A 1 97 ? 2.925 2.674 20.110 1.00 95.12 97 VAL A O 1
ATOM 767 N N . TRP A 1 98 ? 4.010 2.137 18.218 1.00 95.50 98 TRP A N 1
ATOM 768 C CA . TRP A 1 98 ? 3.150 1.005 17.880 1.00 95.50 98 TRP A CA 1
ATOM 769 C C . TRP A 1 98 ? 3.170 -0.079 18.959 1.00 95.50 98 TRP A C 1
ATOM 771 O O . TRP A 1 98 ? 2.114 -0.556 19.371 1.00 95.50 98 TRP A O 1
ATOM 781 N N . LEU A 1 99 ? 4.353 -0.475 19.434 1.00 95.94 99 LEU A N 1
ATOM 782 C CA . LEU A 1 99 ? 4.478 -1.505 20.465 1.00 95.94 99 LEU A CA 1
ATOM 783 C C . LEU A 1 99 ? 3.821 -1.072 21.780 1.00 95.94 99 LEU A C 1
ATOM 785 O O . LEU A 1 99 ? 3.100 -1.872 22.370 1.00 95.94 99 LEU A O 1
ATOM 789 N N . ALA A 1 100 ? 4.002 0.183 22.202 1.00 95.19 100 ALA A N 1
ATOM 790 C CA . ALA A 1 100 ? 3.309 0.728 23.369 1.00 95.19 100 ALA A CA 1
ATOM 791 C C . ALA A 1 100 ? 1.786 0.703 23.175 1.00 95.19 100 ALA A C 1
ATOM 793 O O . ALA A 1 100 ? 1.070 0.141 23.998 1.00 95.19 100 ALA A O 1
ATOM 794 N N . LEU A 1 101 ? 1.302 1.192 22.028 1.00 94.31 101 LEU A N 1
ATOM 795 C CA . LEU A 1 101 ? -0.120 1.204 21.689 1.00 94.31 101 LEU A CA 1
ATOM 796 C C . LEU A 1 101 ? -0.728 -0.209 21.693 1.00 94.31 101 LEU A C 1
ATOM 798 O O . LEU A 1 101 ? -1.846 -0.422 22.165 1.00 94.31 101 LEU A O 1
ATOM 802 N N . LYS A 1 102 ? 0.017 -1.192 21.179 1.00 94.81 102 LYS A N 1
ATOM 803 C CA . LYS A 1 102 ? -0.373 -2.604 21.155 1.00 94.81 102 LYS A CA 1
ATOM 804 C C . LYS A 1 102 ? -0.480 -3.200 22.559 1.00 94.81 102 LYS A C 1
ATOM 806 O O . LYS A 1 102 ? -1.358 -4.033 22.778 1.00 94.81 102 LYS A O 1
ATOM 811 N N . GLU A 1 103 ? 0.396 -2.818 23.486 1.00 95.12 103 GLU A N 1
ATOM 812 C CA . GLU A 1 103 ? 0.311 -3.256 24.882 1.00 95.12 103 GLU A CA 1
ATOM 813 C C . GLU A 1 103 ? -0.815 -2.540 25.640 1.00 95.12 103 GLU A C 1
ATOM 815 O O . GLU A 1 103 ? -1.586 -3.203 26.333 1.00 95.12 103 GLU A O 1
ATOM 820 N N . ASP A 1 104 ? -0.997 -1.233 25.440 1.00 94.12 104 ASP A N 1
ATOM 821 C CA . ASP A 1 104 ? -2.060 -0.449 26.084 1.00 94.12 104 ASP A CA 1
ATOM 822 C C . ASP A 1 104 ? -3.455 -0.989 25.742 1.00 94.12 104 ASP A C 1
ATOM 824 O O . ASP A 1 104 ? -4.324 -1.102 26.611 1.00 94.12 104 ASP A O 1
ATOM 828 N N . VAL A 1 105 ? -3.660 -1.421 24.492 1.00 94.69 105 VAL A N 1
ATOM 829 C CA . VAL A 1 105 ? -4.921 -2.050 24.074 1.00 94.69 105 VAL A CA 1
ATOM 830 C C . VAL A 1 105 ? -5.193 -3.361 24.801 1.00 94.69 105 VAL A C 1
ATOM 832 O O . VAL A 1 105 ? -6.352 -3.694 25.009 1.00 94.69 105 VAL A O 1
ATOM 835 N N . LYS A 1 106 ? -4.175 -4.110 25.239 1.00 93.81 106 LYS A N 1
ATOM 836 C CA . LYS A 1 106 ? -4.416 -5.315 26.052 1.00 93.81 106 LYS A CA 1
ATOM 837 C C . LYS A 1 106 ? -4.933 -4.966 27.447 1.00 93.81 106 LYS A C 1
ATOM 839 O O . LYS A 1 106 ? -5.660 -5.765 28.035 1.00 93.81 106 LYS A O 1
ATOM 844 N N . ALA A 1 107 ? -4.552 -3.804 27.980 1.00 92.69 107 ALA A N 1
ATOM 845 C CA . ALA A 1 107 ? -5.029 -3.317 29.270 1.00 92.69 107 ALA A CA 1
ATOM 846 C C . ALA A 1 107 ? -6.457 -2.750 29.189 1.00 92.69 107 ALA A C 1
ATOM 848 O O . ALA A 1 107 ? -7.208 -2.847 30.164 1.00 92.69 107 ALA A O 1
ATOM 849 N N . GLY A 1 108 ? -6.872 -2.207 28.040 1.00 91.44 108 GLY A N 1
ATOM 850 C CA . GLY A 1 108 ? -8.260 -1.814 27.818 1.00 91.44 108 GLY A CA 1
ATOM 851 C C . GLY A 1 108 ? -8.469 -0.820 26.679 1.00 91.44 108 GLY A C 1
ATOM 852 O O . GLY A 1 108 ? -7.799 -0.845 25.654 1.00 91.44 108 GLY A O 1
ATOM 853 N N . LEU A 1 109 ? -9.467 0.053 26.848 1.00 91.31 109 LEU A N 1
ATOM 854 C CA . LEU A 1 109 ? -9.780 1.079 25.856 1.00 91.31 109 LEU A CA 1
ATOM 855 C C . LEU A 1 109 ? -8.693 2.147 25.824 1.00 91.31 109 LEU A C 1
ATOM 857 O O . LEU A 1 109 ? -8.468 2.821 26.828 1.00 91.31 109 LEU A O 1
ATOM 861 N N . VAL A 1 110 ? -8.120 2.363 24.643 1.00 91.88 110 VAL A N 1
ATOM 862 C CA . VAL A 1 110 ? -7.140 3.423 24.407 1.00 91.88 110 VAL A CA 1
ATOM 863 C C . VAL A 1 110 ? -7.800 4.583 23.655 1.00 91.88 110 VAL A C 1
ATOM 865 O O . VAL A 1 110 ? -8.239 4.407 22.512 1.00 91.88 110 VAL A O 1
ATOM 868 N N . PRO A 1 111 ? -7.912 5.776 24.267 1.00 88.75 111 PRO A N 1
ATOM 869 C CA . PRO A 1 111 ? -8.374 6.972 23.571 1.00 88.75 111 PRO A CA 1
ATOM 870 C C . PRO A 1 111 ? -7.466 7.299 22.381 1.00 88.75 111 PRO A C 1
ATOM 872 O O . PRO A 1 111 ? -6.247 7.245 22.498 1.00 88.75 111 PRO A O 1
ATOM 875 N N . GLY A 1 112 ? -8.056 7.632 21.232 1.00 88.44 112 GLY A N 1
ATOM 876 C CA . GLY A 1 112 ? -7.289 7.997 20.036 1.00 88.44 112 GLY A CA 1
ATOM 877 C C . GLY A 1 112 ? -6.549 6.837 19.359 1.00 88.44 112 GLY A C 1
ATOM 878 O O . GLY A 1 112 ? -5.721 7.096 18.494 1.00 88.44 112 GLY A O 1
ATOM 879 N N . PHE A 1 113 ? -6.844 5.570 19.698 1.00 91.62 113 PHE A N 1
ATOM 880 C CA . PHE A 1 113 ? -6.167 4.404 19.109 1.00 91.62 113 PHE A CA 1
ATOM 881 C C . PHE A 1 113 ? -6.096 4.460 17.579 1.00 91.62 113 PHE A C 1
ATOM 883 O O . PHE A 1 113 ? -5.009 4.352 17.016 1.00 91.62 113 PHE A O 1
ATOM 890 N N . GLY A 1 114 ? -7.232 4.657 16.903 1.00 90.38 114 GLY A N 1
ATOM 891 C CA . GLY A 1 114 ? -7.262 4.696 15.442 1.00 90.38 114 GLY A CA 1
ATOM 892 C C . GLY A 1 114 ? -6.539 5.894 14.838 1.00 90.38 114 GLY A C 1
ATOM 893 O O . GLY A 1 114 ? -5.934 5.752 13.782 1.00 90.38 114 GLY A O 1
ATOM 894 N N . GLU A 1 115 ? -6.553 7.052 15.501 1.00 90.50 115 GLU A N 1
ATOM 895 C CA . GLU A 1 115 ? -5.841 8.247 15.037 1.00 90.50 115 GLU A CA 1
ATOM 896 C C . GLU A 1 115 ? -4.325 8.068 15.139 1.00 90.50 115 GLU A C 1
ATOM 898 O O . GLU A 1 115 ? -3.617 8.274 14.153 1.00 90.50 115 GLU A O 1
ATOM 903 N N . THR A 1 116 ? -3.838 7.604 16.293 1.00 92.38 116 THR A N 1
ATOM 904 C CA . THR A 1 116 ? -2.421 7.291 16.508 1.00 92.38 116 THR A CA 1
ATOM 905 C C . THR A 1 116 ? -1.959 6.197 15.553 1.00 92.38 116 THR A C 1
ATOM 907 O O . THR A 1 116 ? -0.927 6.342 14.904 1.00 92.38 116 THR A O 1
ATOM 910 N N . LEU A 1 117 ? -2.741 5.120 15.414 1.00 93.44 117 LEU A N 1
ATOM 911 C CA . LEU A 1 117 ? -2.413 4.021 14.513 1.00 93.44 117 LEU A CA 1
ATOM 912 C C . LEU A 1 117 ? -2.354 4.486 13.057 1.00 93.44 117 LEU A C 1
ATOM 914 O O . LEU A 1 117 ? -1.395 4.175 12.359 1.00 93.44 117 LEU A O 1
ATOM 918 N N . ARG A 1 118 ? -3.340 5.267 12.607 1.00 92.44 118 ARG A N 1
ATOM 919 C CA . ARG A 1 118 ? -3.349 5.845 11.259 1.00 92.44 118 ARG A CA 1
ATOM 920 C C . ARG A 1 118 ? -2.127 6.724 11.019 1.00 92.44 118 ARG A C 1
ATOM 922 O O . ARG A 1 118 ? -1.471 6.533 10.008 1.00 92.44 118 ARG A O 1
ATOM 929 N N . SER A 1 119 ? -1.788 7.610 11.954 1.00 93.75 119 SER A N 1
ATOM 930 C CA . SER A 1 119 ? -0.610 8.483 11.849 1.00 93.75 119 SER A CA 1
ATOM 931 C C . SER A 1 119 ? 0.692 7.684 11.683 1.00 93.75 119 SER A C 1
ATOM 933 O O . SER A 1 119 ? 1.506 7.989 10.812 1.00 93.75 119 SER A O 1
ATOM 935 N N . ILE A 1 120 ? 0.854 6.597 12.448 1.00 94.44 120 ILE A N 1
ATOM 936 C CA . ILE A 1 120 ? 2.001 5.685 12.314 1.00 94.44 120 ILE A CA 1
ATOM 937 C C . ILE A 1 120 ? 2.033 5.059 10.912 1.00 94.44 120 ILE A C 1
ATOM 939 O O . ILE A 1 120 ? 3.061 5.106 10.238 1.00 94.44 120 ILE A O 1
ATOM 943 N N . LEU A 1 121 ? 0.914 4.485 10.457 1.00 94.75 121 LEU A N 1
ATOM 944 C CA . LEU A 1 121 ? 0.842 3.827 9.148 1.00 94.75 121 LEU A CA 1
ATOM 945 C C . LEU A 1 121 ? 1.080 4.812 7.993 1.00 94.75 121 LEU A C 1
ATOM 947 O O . LEU A 1 121 ? 1.848 4.506 7.083 1.00 94.75 121 LEU A O 1
ATOM 951 N N . GLU A 1 122 ? 0.472 5.997 8.046 1.00 94.81 122 GLU A N 1
ATOM 952 C CA . GLU A 1 122 ? 0.645 7.064 7.054 1.00 94.81 122 GLU A CA 1
ATOM 953 C C . GLU A 1 122 ? 2.093 7.563 7.003 1.00 94.81 122 GLU A C 1
ATOM 955 O O . GLU A 1 122 ? 2.604 7.812 5.914 1.00 94.81 122 GLU A O 1
ATOM 960 N N . SER A 1 123 ? 2.788 7.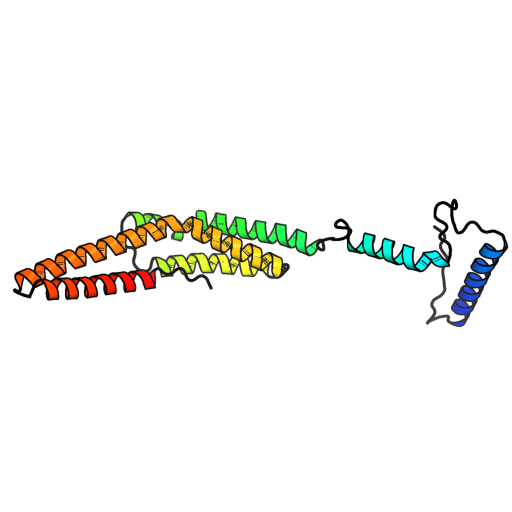645 8.142 1.00 95.69 123 SER A N 1
ATOM 961 C CA . SER A 1 123 ? 4.211 7.997 8.179 1.00 95.69 123 SER A CA 1
ATOM 962 C C . SER A 1 123 ? 5.068 6.992 7.402 1.00 95.69 123 SER A C 1
ATOM 964 O O . SER A 1 123 ? 5.900 7.399 6.594 1.00 95.69 123 SER A O 1
ATOM 966 N N . TYR A 1 124 ? 4.857 5.687 7.603 1.00 96.69 124 TYR A N 1
ATOM 967 C CA . TYR A 1 124 ? 5.623 4.648 6.901 1.00 96.69 124 TYR A CA 1
ATOM 968 C C . TYR A 1 124 ? 5.256 4.532 5.415 1.00 96.69 124 TYR A C 1
ATOM 970 O O . TYR A 1 124 ? 6.137 4.313 4.585 1.00 96.69 124 TYR A O 1
ATOM 978 N N . LEU A 1 125 ? 3.981 4.714 5.052 1.00 96.00 125 LEU A N 1
ATOM 979 C CA . LEU A 1 125 ? 3.570 4.787 3.643 1.00 96.00 125 LEU A CA 1
ATOM 980 C C . LEU A 1 125 ? 4.154 6.025 2.954 1.00 96.00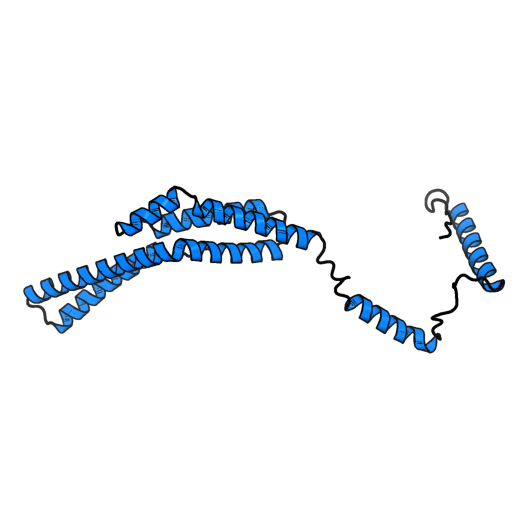 125 LEU A C 1
ATOM 982 O O . LEU A 1 125 ? 4.642 5.925 1.834 1.00 96.00 125 LEU A O 1
ATOM 986 N N . SER A 1 126 ? 4.174 7.172 3.639 1.00 96.88 126 SER A N 1
ATOM 987 C CA . SER A 1 126 ? 4.799 8.397 3.134 1.00 96.88 126 SER A CA 1
ATOM 988 C C . SER A 1 126 ? 6.295 8.207 2.890 1.00 96.88 126 SER A C 1
ATOM 990 O O . SER A 1 126 ? 6.816 8.685 1.884 1.00 96.88 126 SER A O 1
ATOM 992 N N . GLU A 1 127 ? 6.993 7.492 3.773 1.00 96.75 127 GLU A N 1
ATOM 993 C CA . GLU A 1 127 ? 8.417 7.204 3.591 1.00 96.75 127 GLU A CA 1
ATOM 994 C C . GLU A 1 127 ? 8.664 6.254 2.414 1.00 96.75 127 GLU A C 1
ATOM 996 O O . GLU A 1 127 ? 9.510 6.535 1.565 1.00 96.75 127 GLU A O 1
ATOM 1001 N N . TYR A 1 128 ? 7.846 5.207 2.273 1.00 97.62 128 TYR A N 1
ATOM 1002 C CA . TYR A 1 128 ? 7.854 4.353 1.085 1.00 97.62 128 TYR A CA 1
ATOM 1003 C C . TYR A 1 128 ? 7.632 5.159 -0.208 1.00 97.62 128 TYR A C 1
ATOM 1005 O O . TYR A 1 128 ? 8.346 4.964 -1.195 1.00 97.62 128 TYR A O 1
ATOM 1013 N N . ASP A 1 129 ? 6.662 6.077 -0.217 1.00 96.62 129 ASP A N 1
ATOM 1014 C CA . ASP A 1 129 ? 6.331 6.899 -1.385 1.00 96.62 129 ASP A CA 1
ATOM 1015 C C . ASP A 1 129 ? 7.503 7.824 -1.769 1.00 96.62 129 ASP A C 1
ATOM 1017 O O . ASP A 1 129 ? 7.803 7.988 -2.955 1.00 96.62 129 ASP A O 1
ATOM 1021 N N . LYS A 1 130 ? 8.222 8.379 -0.781 1.00 96.81 130 LYS A N 1
ATOM 1022 C CA . LYS A 1 130 ? 9.438 9.181 -1.008 1.00 96.81 130 LYS A CA 1
ATOM 1023 C C . LYS A 1 130 ? 10.590 8.341 -1.548 1.00 96.81 130 LYS A C 1
ATOM 1025 O O . LYS A 1 130 ? 11.226 8.745 -2.519 1.00 96.81 130 LYS A O 1
ATOM 1030 N N . GLU A 1 131 ? 10.874 7.192 -0.938 1.00 95.44 131 GLU A N 1
ATOM 1031 C CA . GLU A 1 131 ? 11.998 6.340 -1.340 1.00 95.44 131 GLU A CA 1
ATOM 1032 C C . GLU A 1 131 ? 11.765 5.685 -2.707 1.00 95.44 131 GLU A C 1
ATOM 1034 O O . GLU A 1 131 ? 12.706 5.481 -3.478 1.00 95.44 131 GLU A O 1
ATOM 1039 N N . SER A 1 132 ? 10.506 5.400 -3.049 1.00 95.19 132 SER A N 1
ATOM 1040 C CA . SER A 1 132 ? 10.148 4.744 -4.306 1.00 95.19 132 SER A CA 1
ATOM 1041 C C . SER A 1 132 ? 9.860 5.700 -5.470 1.00 95.19 132 SER A C 1
ATOM 1043 O O . SER A 1 132 ? 9.559 5.247 -6.580 1.00 95.19 132 SER A O 1
ATOM 1045 N N . ILE A 1 133 ? 9.985 7.019 -5.267 1.00 93.69 133 ILE A N 1
ATOM 1046 C CA . ILE A 1 133 ? 9.515 8.038 -6.221 1.00 93.69 133 ILE A CA 1
ATOM 1047 C C . ILE A 1 133 ? 10.157 7.944 -7.616 1.00 93.69 133 ILE A C 1
ATOM 1049 O O . ILE A 1 133 ? 9.532 8.322 -8.605 1.00 93.69 133 ILE A O 1
ATOM 1053 N N . TYR A 1 134 ? 11.382 7.423 -7.703 1.00 89.75 134 TYR A N 1
ATOM 1054 C CA . TYR A 1 134 ? 12.167 7.346 -8.941 1.00 89.75 134 TYR A CA 1
ATOM 1055 C C . TYR A 1 134 ? 11.956 6.052 -9.743 1.00 89.75 134 TYR A C 1
ATOM 1057 O O . TYR A 1 134 ? 12.504 5.909 -10.842 1.00 89.75 134 TYR A O 1
ATOM 1065 N N . PHE A 1 135 ? 11.206 5.093 -9.198 1.00 91.69 135 PHE A N 1
ATOM 1066 C CA . PHE A 1 135 ? 10.956 3.806 -9.840 1.00 91.69 135 PHE A CA 1
ATOM 1067 C C . PHE A 1 135 ? 9.711 3.835 -10.725 1.00 91.69 135 PHE A C 1
ATOM 1069 O O . PHE A 1 135 ? 8.983 4.820 -10.791 1.00 91.69 135 PHE A O 1
ATOM 1076 N N . ASP A 1 136 ? 9.511 2.744 -11.461 1.00 92.19 136 ASP A N 1
ATOM 1077 C CA . ASP A 1 136 ? 8.352 2.582 -12.330 1.00 92.19 136 ASP A CA 1
ATOM 1078 C C . ASP A 1 136 ? 7.031 2.723 -11.551 1.00 92.19 136 ASP A C 1
ATOM 1080 O O . ASP A 1 136 ? 6.850 2.090 -10.506 1.00 92.19 136 ASP A O 1
ATOM 1084 N N . ASP A 1 137 ? 6.112 3.539 -12.077 1.00 91.62 137 ASP A N 1
ATOM 1085 C CA . ASP A 1 137 ? 4.833 3.857 -11.434 1.00 91.62 137 ASP A CA 1
ATOM 1086 C C . ASP A 1 137 ? 3.979 2.608 -11.184 1.00 91.62 137 ASP A C 1
ATOM 1088 O O . ASP A 1 137 ? 3.374 2.467 -10.120 1.00 91.62 137 ASP A O 1
ATOM 1092 N N . GLY A 1 138 ? 3.936 1.681 -12.145 1.00 92.38 138 GLY A N 1
ATOM 1093 C CA . GLY A 1 138 ? 3.153 0.454 -12.024 1.00 92.38 138 GLY A CA 1
ATOM 1094 C C . GLY A 1 138 ? 3.703 -0.447 -10.926 1.00 92.38 138 GLY A C 1
ATOM 1095 O O . GLY A 1 138 ? 2.953 -0.940 -10.082 1.00 92.38 138 GLY A O 1
ATOM 1096 N N . VAL A 1 139 ? 5.027 -0.601 -10.894 1.00 93.88 139 VAL A N 1
ATOM 1097 C CA . VAL A 1 139 ? 5.715 -1.406 -9.881 1.00 93.88 139 VAL A CA 1
ATOM 1098 C C . VAL A 1 139 ? 5.546 -0.817 -8.483 1.00 93.88 139 VAL A C 1
ATOM 1100 O O . VAL A 1 139 ? 5.138 -1.539 -7.569 1.00 93.88 139 VAL A O 1
ATOM 1103 N N . ARG A 1 140 ? 5.831 0.480 -8.297 1.00 94.81 140 ARG A N 1
ATOM 1104 C CA . ARG A 1 140 ? 5.774 1.094 -6.964 1.00 94.81 140 ARG A CA 1
ATOM 1105 C C . ARG A 1 140 ? 4.357 1.085 -6.401 1.00 94.81 140 ARG A C 1
ATOM 1107 O O . ARG A 1 140 ? 4.203 0.800 -5.218 1.00 94.81 140 ARG A O 1
ATOM 1114 N N . ASN A 1 141 ? 3.336 1.314 -7.234 1.00 95.69 141 ASN A N 1
ATOM 1115 C CA . ASN A 1 141 ? 1.938 1.318 -6.803 1.00 95.69 141 ASN A CA 1
ATOM 1116 C C . ASN A 1 141 ? 1.470 -0.092 -6.418 1.00 95.69 141 ASN A C 1
ATOM 1118 O O . ASN A 1 141 ? 0.824 -0.263 -5.386 1.00 95.69 141 ASN A O 1
ATOM 1122 N N . ALA A 1 142 ? 1.845 -1.115 -7.194 1.00 96.25 142 ALA A N 1
ATOM 1123 C CA . ALA A 1 142 ? 1.536 -2.506 -6.860 1.00 96.25 142 ALA A CA 1
ATOM 1124 C C . ALA A 1 142 ? 2.200 -2.936 -5.540 1.00 96.25 142 ALA A C 1
ATOM 1126 O O . ALA A 1 142 ? 1.563 -3.549 -4.682 1.00 96.25 142 ALA A O 1
ATOM 1127 N N . LYS A 1 143 ? 3.473 -2.572 -5.341 1.00 96.75 143 LYS A N 1
ATOM 1128 C CA . LYS A 1 143 ? 4.199 -2.859 -4.097 1.00 96.75 143 LYS A CA 1
ATOM 1129 C C . LYS A 1 143 ? 3.673 -2.046 -2.905 1.00 96.75 143 LYS A C 1
ATOM 1131 O O . LYS A 1 143 ? 3.603 -2.600 -1.810 1.00 96.75 143 LYS A O 1
ATOM 1136 N N . ARG A 1 144 ? 3.200 -0.810 -3.111 1.00 96.62 144 ARG A N 1
ATOM 1137 C CA . ARG A 1 144 ? 2.520 0.002 -2.082 1.00 96.62 144 ARG A CA 1
ATOM 1138 C C . ARG A 1 144 ? 1.251 -0.677 -1.572 1.00 96.62 144 ARG A C 1
ATOM 1140 O O . ARG A 1 144 ? 1.085 -0.842 -0.370 1.00 96.62 144 ARG A O 1
ATOM 1147 N N . GLN A 1 145 ? 0.396 -1.150 -2.480 1.00 96.06 145 GLN A N 1
ATOM 1148 C CA . GLN A 1 145 ? -0.828 -1.874 -2.115 1.00 96.06 145 GLN A CA 1
ATOM 1149 C C . GLN A 1 145 ? -0.521 -3.157 -1.331 1.00 96.06 145 GLN A C 1
ATOM 1151 O O . GLN A 1 145 ? -1.189 -3.475 -0.348 1.00 96.06 145 GLN A O 1
ATOM 1156 N N . GLN A 1 146 ? 0.523 -3.891 -1.727 1.00 96.44 146 GLN A N 1
ATOM 1157 C CA . GLN A 1 146 ? 0.974 -5.063 -0.977 1.00 96.44 146 GLN A CA 1
ATOM 1158 C C . GLN A 1 146 ? 1.463 -4.683 0.432 1.00 96.44 146 GLN A C 1
ATOM 1160 O O . GLN A 1 146 ? 1.172 -5.390 1.399 1.00 96.44 146 GLN A O 1
ATOM 1165 N N . LEU A 1 147 ? 2.179 -3.563 0.565 1.00 96.62 147 LEU A N 1
ATOM 1166 C CA . LEU A 1 147 ? 2.636 -3.040 1.851 1.00 96.62 147 LEU A CA 1
ATOM 1167 C C . LEU A 1 147 ? 1.464 -2.661 2.768 1.00 96.62 147 LEU A C 1
ATOM 1169 O O . LEU A 1 147 ? 1.470 -3.047 3.936 1.00 96.62 147 LEU A O 1
ATOM 1173 N N . GLU A 1 148 ? 0.432 -1.995 2.246 1.00 95.69 148 GLU A N 1
ATOM 1174 C CA . GLU A 1 148 ? -0.793 -1.668 2.992 1.00 95.69 148 GLU A CA 1
ATOM 1175 C C . GLU A 1 148 ? -1.469 -2.923 3.557 1.00 95.69 148 GLU A C 1
ATOM 1177 O O . GLU A 1 148 ? -1.808 -2.972 4.740 1.00 95.69 148 GLU A O 1
ATOM 1182 N N . LEU A 1 149 ? -1.610 -3.977 2.746 1.00 95.19 149 LEU A N 1
ATOM 1183 C CA . LEU A 1 149 ? -2.173 -5.253 3.202 1.00 95.19 149 LEU A CA 1
ATOM 1184 C C . LEU A 1 149 ? -1.325 -5.891 4.312 1.00 95.19 149 LEU A C 1
ATOM 1186 O O . LEU A 1 149 ? -1.875 -6.405 5.289 1.00 95.19 149 LEU A O 1
ATOM 1190 N N . ASN A 1 150 ? 0.003 -5.822 4.199 1.00 96.06 150 ASN A N 1
ATOM 1191 C CA . ASN A 1 150 ? 0.917 -6.324 5.224 1.00 96.06 150 ASN A CA 1
ATOM 1192 C C . ASN A 1 150 ? 0.820 -5.518 6.528 1.00 96.06 150 ASN A C 1
ATOM 1194 O O . ASN A 1 150 ? 0.850 -6.097 7.614 1.00 96.06 150 ASN A O 1
ATOM 1198 N N . PHE A 1 151 ? 0.673 -4.195 6.446 1.00 95.25 151 PHE A N 1
ATOM 1199 C CA . PHE A 1 151 ? 0.435 -3.343 7.612 1.00 95.25 151 PHE A CA 1
ATOM 1200 C C . PHE A 1 151 ? -0.876 -3.707 8.303 1.00 95.25 151 PHE A C 1
ATOM 1202 O O . PHE A 1 151 ? -0.890 -3.914 9.518 1.00 95.25 151 PHE A O 1
ATOM 1209 N N . LEU A 1 152 ? -1.956 -3.867 7.534 1.00 93.44 152 LEU A N 1
ATOM 1210 C CA . LEU A 1 152 ? -3.249 -4.296 8.061 1.00 93.44 152 LEU A CA 1
ATOM 1211 C C . LEU A 1 152 ? -3.156 -5.656 8.763 1.00 93.44 152 LEU A C 1
ATOM 1213 O O . LEU A 1 152 ? -3.773 -5.839 9.810 1.00 93.44 152 LEU A O 1
ATOM 1217 N N . ASP A 1 153 ? -2.365 -6.594 8.239 1.00 94.38 153 ASP A N 1
ATOM 1218 C CA . ASP A 1 153 ? -2.126 -7.890 8.882 1.00 94.38 153 ASP A CA 1
ATOM 1219 C C . ASP A 1 153 ? -1.422 -7.753 10.242 1.00 94.38 153 ASP A C 1
ATOM 1221 O O . ASP A 1 153 ? -1.865 -8.345 11.228 1.00 94.38 153 ASP A O 1
ATOM 1225 N N . VAL A 1 154 ? -0.396 -6.899 10.330 1.00 94.56 154 VAL A N 1
ATOM 1226 C CA . VAL A 1 154 ? 0.339 -6.630 11.579 1.00 94.56 154 VAL A CA 1
ATOM 1227 C C . VAL A 1 154 ? -0.571 -6.037 12.658 1.00 94.56 154 VAL A C 1
ATOM 1229 O O . VAL A 1 154 ? -0.464 -6.411 13.831 1.00 94.56 154 VAL A O 1
ATOM 1232 N N . VAL A 1 155 ? -1.468 -5.122 12.284 1.00 93.81 155 VAL A N 1
ATOM 1233 C CA . VAL A 1 155 ? -2.291 -4.366 13.244 1.00 93.81 155 VAL A CA 1
ATOM 1234 C C . VAL A 1 155 ? -3.628 -5.039 13.563 1.00 93.81 155 VAL A C 1
ATOM 1236 O O . VAL A 1 155 ? -4.257 -4.699 14.570 1.00 93.81 155 VAL A O 1
ATOM 1239 N N . ARG A 1 156 ? -4.044 -6.031 12.758 1.00 92.50 156 ARG A N 1
ATOM 1240 C CA . ARG A 1 156 ? -5.353 -6.705 12.827 1.00 92.50 156 ARG A CA 1
ATOM 1241 C C . ARG A 1 156 ? -5.730 -7.139 14.236 1.00 92.50 156 ARG A C 1
ATOM 1243 O O . ARG A 1 156 ? -6.847 -6.890 14.678 1.00 92.50 156 ARG A O 1
ATOM 1250 N N . HIS A 1 157 ? -4.810 -7.795 14.941 1.00 94.12 157 HIS A N 1
ATOM 1251 C CA . HIS A 1 157 ? -5.105 -8.344 16.263 1.00 94.12 157 HIS A CA 1
ATOM 1252 C C . HIS A 1 157 ? -5.375 -7.247 17.302 1.00 94.12 157 HIS A C 1
ATOM 1254 O O . HIS A 1 157 ? -6.343 -7.345 18.049 1.00 94.12 157 HIS A O 1
ATOM 1260 N N . ALA A 1 158 ? -4.563 -6.186 17.330 1.00 93.69 158 ALA A N 1
ATOM 1261 C CA . ALA A 1 158 ? -4.779 -5.078 18.261 1.00 93.69 158 ALA A CA 1
ATOM 1262 C C . ALA A 1 158 ? -6.081 -4.333 17.936 1.00 93.69 158 ALA A C 1
ATOM 1264 O O . ALA A 1 158 ? -6.868 -4.038 18.831 1.00 93.69 158 ALA A O 1
ATOM 1265 N N . HIS A 1 159 ? -6.355 -4.104 16.649 1.00 91.38 159 HIS A N 1
ATOM 1266 C CA . HIS A 1 159 ? -7.600 -3.480 16.202 1.00 91.38 159 HIS A CA 1
ATOM 1267 C C . HIS A 1 159 ? -8.837 -4.293 16.617 1.00 91.38 159 HIS A C 1
ATOM 1269 O O . HIS A 1 159 ? -9.767 -3.747 17.211 1.00 91.38 159 HIS A O 1
ATOM 1275 N N . ALA A 1 160 ? -8.810 -5.615 16.421 1.00 92.75 160 ALA A N 1
ATOM 1276 C CA . ALA A 1 160 ? -9.877 -6.513 16.861 1.00 92.75 160 ALA A CA 1
ATOM 1277 C C . ALA A 1 160 ? -10.082 -6.484 18.387 1.00 92.75 160 ALA A C 1
ATOM 1279 O O . ALA A 1 160 ? -11.221 -6.453 18.857 1.00 92.75 160 ALA A O 1
ATOM 1280 N N . THR A 1 161 ? -8.999 -6.441 19.167 1.00 94.56 161 THR A N 1
ATOM 1281 C CA . THR A 1 161 ? -9.066 -6.310 20.630 1.00 94.56 161 THR A CA 1
ATOM 1282 C C . THR A 1 161 ? -9.714 -4.987 21.046 1.00 94.56 161 THR A C 1
ATOM 1284 O O . THR A 1 161 ? -10.616 -4.984 21.887 1.00 94.56 161 THR A O 1
ATOM 1287 N N . MET A 1 162 ? -9.358 -3.874 20.397 1.00 93.69 162 MET A N 1
ATOM 1288 C CA . MET A 1 162 ? -9.975 -2.566 20.641 1.00 93.69 162 MET A CA 1
ATOM 1289 C C . MET A 1 162 ? -11.486 -2.574 20.344 1.00 93.69 162 MET A C 1
ATOM 1291 O O . MET A 1 162 ? -12.284 -2.102 21.159 1.00 93.69 162 MET A O 1
ATOM 1295 N N . LEU A 1 163 ? -11.909 -3.188 19.232 1.00 92.12 163 LEU A N 1
ATOM 1296 C CA . LEU A 1 163 ? -13.331 -3.393 18.915 1.00 92.12 163 LEU A CA 1
ATOM 1297 C C . LEU A 1 163 ? -14.042 -4.268 19.960 1.00 92.12 163 LEU A C 1
ATOM 1299 O O . LEU A 1 163 ? -15.190 -3.997 20.329 1.00 92.12 163 LEU A O 1
ATOM 1303 N N . GLY A 1 164 ? -13.362 -5.289 20.485 1.00 93.88 164 GLY A N 1
ATOM 1304 C CA . GLY A 1 164 ? -13.856 -6.113 21.588 1.00 93.88 164 GLY A CA 1
ATOM 1305 C C . GLY A 1 164 ? -14.096 -5.298 22.862 1.00 93.88 164 GLY A C 1
ATOM 1306 O O . GLY A 1 164 ? -15.146 -5.425 23.501 1.00 93.88 164 GLY A O 1
ATOM 1307 N N . HIS A 1 165 ? -13.175 -4.397 23.208 1.00 93.81 165 HIS A N 1
ATOM 1308 C CA . HIS A 1 165 ? -13.337 -3.492 24.345 1.00 93.81 165 HIS A CA 1
ATOM 1309 C C . H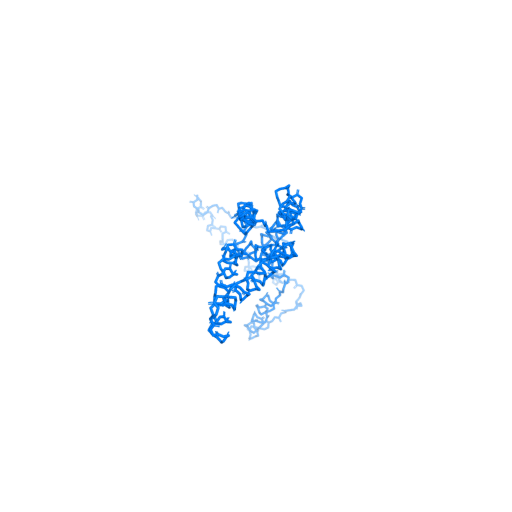IS A 1 165 ? -14.493 -2.506 24.155 1.00 93.81 165 HIS A C 1
ATOM 1311 O O . HIS A 1 165 ? -15.272 -2.303 25.092 1.00 93.81 165 HIS A O 1
ATOM 1317 N N . LEU A 1 166 ? -14.656 -1.944 22.954 1.00 92.44 166 LEU A N 1
ATOM 1318 C CA . LEU A 1 166 ? -15.791 -1.076 22.621 1.00 92.44 166 LEU A CA 1
ATOM 1319 C C . LEU A 1 166 ? -17.118 -1.826 22.755 1.00 92.44 166 LEU A C 1
ATOM 1321 O O . LEU A 1 166 ? -18.044 -1.327 23.395 1.00 92.44 166 LEU A O 1
ATOM 1325 N N . SER A 1 167 ? -17.179 -3.056 22.244 1.00 93.00 167 SER A N 1
ATOM 1326 C CA . SER A 1 167 ? -18.361 -3.921 22.338 1.00 93.00 167 SER A CA 1
ATOM 1327 C C . SER A 1 167 ? -18.715 -4.220 23.798 1.00 93.00 167 SER A C 1
ATOM 1329 O O . SER A 1 167 ? -19.871 -4.116 24.211 1.00 93.00 167 SER A O 1
ATOM 1331 N N . SER A 1 168 ? -17.706 -4.529 24.620 1.00 94.25 168 SER A N 1
ATOM 1332 C CA . SER A 1 168 ? -17.875 -4.776 26.056 1.00 94.25 168 SER A CA 1
ATOM 1333 C C . SER A 1 168 ? -18.364 -3.531 26.803 1.00 94.25 168 SER A C 1
ATOM 1335 O O . SER A 1 168 ? -19.263 -3.629 27.642 1.00 94.25 168 SER A O 1
ATOM 1337 N N . LYS A 1 169 ? -17.828 -2.345 26.480 1.00 93.31 169 LYS A N 1
ATOM 1338 C CA . LYS A 1 169 ? -18.290 -1.068 27.045 1.00 93.31 169 LYS A CA 1
ATOM 1339 C C . LYS A 1 169 ? -19.743 -0.791 26.669 1.00 93.31 169 LYS A C 1
ATOM 1341 O O . LYS A 1 169 ? -20.542 -0.537 27.565 1.00 93.31 169 LYS A O 1
ATOM 1346 N N . ALA A 1 170 ? -20.098 -0.907 25.390 1.00 93.75 170 ALA A N 1
ATOM 1347 C CA . ALA A 1 170 ? -21.464 -0.700 24.916 1.00 93.75 170 ALA A CA 1
ATOM 1348 C C . ALA A 1 170 ? -22.453 -1.647 25.613 1.00 93.75 170 ALA A C 1
ATOM 1350 O O . ALA A 1 170 ? -23.497 -1.219 26.104 1.00 93.75 170 ALA A O 1
ATOM 1351 N N . PHE A 1 171 ? -22.091 -2.922 25.762 1.00 93.31 171 PHE A N 1
ATOM 1352 C CA . PHE A 1 171 ? -22.919 -3.902 26.460 1.00 93.31 171 PHE A CA 1
ATOM 1353 C C . PHE A 1 171 ? -23.084 -3.604 27.959 1.00 93.31 171 PHE A C 1
ATOM 1355 O O . PHE A 1 171 ? -24.168 -3.789 28.519 1.00 93.31 171 PHE A O 1
ATOM 1362 N N . LYS A 1 172 ? -22.031 -3.119 28.630 1.00 94.19 172 LYS A N 1
ATOM 1363 C CA . LYS A 1 172 ? -22.122 -2.663 30.026 1.00 94.19 172 LYS A CA 1
ATOM 1364 C C . LYS A 1 172 ? -23.042 -1.447 30.149 1.00 94.19 172 LYS A C 1
ATOM 1366 O O . LYS A 1 172 ? -23.921 -1.467 31.009 1.00 94.19 172 LYS A O 1
ATOM 1371 N N . SER A 1 173 ? -22.902 -0.452 29.271 1.00 91.75 173 SER A N 1
ATOM 1372 C CA . SER A 1 173 ? -23.787 0.720 29.228 1.00 91.75 173 SER A CA 1
ATOM 1373 C C . SER A 1 173 ? -25.244 0.322 28.998 1.00 91.75 173 SER A C 1
ATOM 1375 O O . SER A 1 173 ? -26.120 0.799 29.712 1.00 91.75 173 SER A O 1
ATOM 1377 N N . PHE A 1 174 ? -25.504 -0.624 28.089 1.00 94.38 174 PHE A N 1
ATOM 1378 C CA . PHE A 1 174 ? -26.842 -1.176 27.868 1.00 94.38 174 PHE A CA 1
ATOM 1379 C C . PHE A 1 174 ? -27.439 -1.775 29.147 1.00 94.38 174 PHE A C 1
ATOM 1381 O O . PHE A 1 174 ? -28.573 -1.466 29.501 1.00 94.38 174 PHE A O 1
ATOM 1388 N N . LYS A 1 175 ? -26.678 -2.613 29.866 1.00 93.88 175 LYS A N 1
ATOM 1389 C CA . LYS A 1 175 ? -27.145 -3.229 31.120 1.00 93.88 175 LYS A CA 1
ATOM 1390 C C . LYS A 1 175 ? -27.457 -2.196 32.198 1.00 93.88 175 LYS A C 1
ATOM 1392 O O . LYS A 1 175 ? -28.417 -2.386 32.938 1.00 93.88 175 LYS A O 1
ATOM 1397 N N . ILE A 1 176 ? -26.628 -1.160 32.318 1.00 93.00 176 ILE A N 1
ATOM 1398 C CA . ILE A 1 176 ? -26.813 -0.091 33.306 1.00 93.00 176 ILE A CA 1
ATOM 1399 C C . ILE A 1 176 ? -28.052 0.735 32.951 1.00 93.00 176 ILE A C 1
ATOM 1401 O O . ILE A 1 176 ? -28.936 0.864 33.791 1.00 93.00 176 ILE A O 1
ATOM 1405 N N . GLY A 1 177 ? -28.153 1.205 31.703 1.00 91.44 177 GLY A N 1
ATOM 1406 C CA . GLY A 1 177 ? -29.295 1.990 31.227 1.00 91.44 177 GLY A CA 1
ATOM 1407 C C . GLY A 1 177 ? -30.616 1.237 31.362 1.00 91.44 177 GLY A C 1
ATOM 1408 O O . GLY A 1 177 ? -31.577 1.775 31.900 1.00 91.44 177 GLY A O 1
ATOM 1409 N N . LEU A 1 178 ? -30.636 -0.049 30.994 1.00 93.12 178 LEU A N 1
ATOM 1410 C CA . LEU A 1 178 ? -31.840 -0.867 31.110 1.00 93.12 178 LEU A CA 1
ATOM 1411 C C . LEU A 1 178 ? -32.274 -1.043 32.567 1.00 93.12 178 LEU A C 1
ATOM 1413 O O . LEU A 1 178 ? -33.458 -0.934 32.864 1.00 93.12 178 LEU A O 1
ATOM 1417 N N . LYS A 1 179 ? -31.335 -1.319 33.482 1.00 93.50 179 LYS A N 1
ATOM 1418 C CA . LYS A 1 179 ? -31.660 -1.451 34.910 1.00 93.50 179 LYS A CA 1
ATOM 1419 C C . LYS A 1 179 ? -32.230 -0.155 35.477 1.00 93.50 179 LYS A C 1
ATOM 1421 O O . LYS A 1 179 ? -33.218 -0.230 36.194 1.00 93.50 179 LYS A O 1
ATOM 1426 N N . GLN A 1 180 ? -31.629 0.982 35.133 1.00 92.06 180 GLN A N 1
ATOM 1427 C CA . GLN A 1 180 ? -32.057 2.295 35.610 1.00 92.06 180 GLN A CA 1
ATOM 1428 C C . GLN A 1 180 ? -33.475 2.635 35.128 1.00 92.06 180 GLN A C 1
ATOM 1430 O O . GLN A 1 180 ? -34.355 2.905 35.936 1.00 92.06 180 GLN A O 1
ATOM 1435 N N . SER A 1 181 ? -33.741 2.499 33.828 1.00 90.25 181 SER A N 1
ATOM 1436 C CA . SER A 1 181 ? -35.078 2.725 33.270 1.00 90.25 181 SER A CA 1
ATOM 1437 C C . SER A 1 181 ? -36.155 1.837 33.909 1.00 90.25 181 SER A C 1
ATOM 1439 O O . SER A 1 181 ? -37.270 2.285 34.162 1.00 90.25 181 SER A O 1
ATOM 1441 N N . LEU A 1 182 ? -35.826 0.574 34.207 1.00 90.31 182 LEU A N 1
ATOM 1442 C CA . LEU A 1 182 ? -36.761 -0.336 34.875 1.00 90.31 182 LEU A CA 1
ATOM 1443 C C . LEU A 1 182 ? -37.007 0.042 36.340 1.00 90.31 182 LEU A C 1
ATOM 1445 O O . LEU A 1 182 ? -38.122 -0.145 36.824 1.00 90.31 182 LEU A O 1
ATOM 1449 N N . THR A 1 183 ? -36.002 0.566 37.051 1.00 90.94 183 THR A N 1
ATOM 1450 C CA . THR A 1 183 ? -36.197 1.087 38.414 1.00 90.94 183 THR A CA 1
ATOM 1451 C C . THR A 1 183 ? -36.997 2.384 38.434 1.00 90.94 183 THR A C 1
ATOM 1453 O O . THR A 1 183 ? -37.725 2.618 39.394 1.00 90.94 183 THR A O 1
ATOM 1456 N N . ASP A 1 184 ? -36.925 3.175 37.364 1.00 89.38 184 ASP A N 1
ATOM 1457 C CA . ASP A 1 184 ? -37.646 4.445 37.219 1.00 89.38 184 ASP A CA 1
ATOM 1458 C C . ASP A 1 184 ? -39.120 4.246 36.800 1.00 89.38 184 ASP A C 1
ATOM 1460 O O . ASP A 1 184 ? -39.873 5.208 36.656 1.00 89.38 184 ASP A O 1
ATOM 1464 N N . GLY A 1 185 ? -39.562 2.990 36.649 1.00 85.12 185 GLY A N 1
ATOM 1465 C CA . GLY A 1 185 ? -40.950 2.631 36.349 1.00 85.12 185 GLY A CA 1
ATOM 1466 C C . GLY A 1 185 ? -41.335 2.757 34.873 1.00 85.12 185 GLY A C 1
ATOM 1467 O O . GLY A 1 185 ? -42.524 2.731 34.553 1.00 85.12 185 GLY A O 1
ATOM 1468 N N . GLU A 1 186 ? -40.362 2.884 33.968 1.00 84.44 186 GLU A N 1
ATOM 1469 C CA . GLU A 1 186 ? -40.617 2.947 32.528 1.00 84.44 186 GLU A CA 1
ATOM 1470 C C . GLU A 1 186 ? -41.124 1.604 31.965 1.00 84.44 186 GLU A C 1
ATOM 1472 O O . GLU A 1 186 ? -40.831 0.514 32.470 1.00 84.44 186 GLU A O 1
ATOM 1477 N N . GLY A 1 187 ? -41.878 1.665 30.863 1.00 89.69 187 GLY A N 1
ATOM 1478 C CA . GLY A 1 187 ? -42.354 0.471 30.170 1.00 89.69 187 GLY A CA 1
ATOM 1479 C C . GLY A 1 187 ? -41.200 -0.337 29.565 1.00 89.69 187 GLY A C 1
ATOM 1480 O O . GLY A 1 187 ? -40.435 0.178 28.753 1.00 89.69 187 GLY A O 1
ATOM 1481 N N . PHE A 1 188 ? -41.124 -1.638 29.872 1.00 90.00 188 PHE A N 1
ATOM 1482 C CA . PHE A 1 188 ? -40.019 -2.525 29.465 1.00 90.00 188 PHE A CA 1
ATOM 1483 C C . PHE A 1 188 ? -39.609 -2.395 27.985 1.00 90.00 188 PHE A C 1
ATOM 1485 O O . PHE A 1 188 ? -38.425 -2.292 27.662 1.00 90.00 188 PHE A O 1
ATOM 1492 N N . ALA A 1 189 ? -40.582 -2.381 27.069 1.00 91.25 189 ALA A N 1
ATOM 1493 C CA . ALA A 1 189 ? -40.310 -2.284 25.636 1.00 91.25 189 ALA A CA 1
ATOM 1494 C C . ALA A 1 189 ? -39.660 -0.945 25.240 1.00 91.25 189 ALA A C 1
ATOM 1496 O O . ALA A 1 189 ? -38.817 -0.908 24.340 1.00 91.25 189 ALA A O 1
ATOM 1497 N N . GLU A 1 190 ? -40.036 0.149 25.898 1.00 90.50 190 GLU A N 1
ATOM 1498 C CA . GLU A 1 190 ? -39.469 1.477 25.663 1.00 90.50 190 GLU A CA 1
ATOM 1499 C C . GLU A 1 190 ? -38.061 1.573 26.247 1.00 90.50 190 GLU A C 1
ATOM 1501 O O . GLU A 1 190 ? -37.141 1.967 25.527 1.00 90.50 190 GLU A O 1
ATOM 1506 N N . SER A 1 191 ? -37.858 1.076 27.469 1.00 90.88 191 SER A N 1
ATOM 1507 C CA . SER A 1 191 ? -36.554 1.028 28.140 1.00 90.88 191 SER A CA 1
ATOM 1508 C C . SER A 1 191 ? -35.516 0.233 27.346 1.00 90.88 191 SER A C 1
ATOM 1510 O O . SER A 1 191 ? -34.378 0.678 27.169 1.00 90.88 191 SER A O 1
ATOM 1512 N N . VAL A 1 192 ? -35.903 -0.924 26.791 1.00 92.31 192 VAL A N 1
ATOM 1513 C CA . VAL A 1 192 ? -35.027 -1.734 25.926 1.00 92.31 192 VAL A CA 1
ATOM 1514 C C . VAL A 1 192 ? -34.663 -0.975 24.650 1.00 92.31 192 VAL A C 1
ATOM 1516 O O . VAL A 1 192 ? -33.493 -0.955 24.262 1.00 92.31 192 VAL A O 1
ATOM 1519 N N . ARG A 1 193 ? -35.632 -0.324 23.989 1.00 91.88 193 ARG A N 1
ATOM 1520 C CA . ARG A 1 193 ? -35.378 0.451 22.760 1.00 91.88 193 ARG A CA 1
ATOM 1521 C C . ARG A 1 193 ? -34.494 1.669 23.019 1.00 91.88 193 ARG A C 1
ATOM 1523 O O . ARG A 1 193 ? -33.624 1.961 22.199 1.00 91.88 193 ARG A O 1
ATOM 1530 N N . ALA A 1 194 ? -34.718 2.387 24.117 1.00 90.62 194 ALA A N 1
ATOM 1531 C CA . ALA A 1 194 ? -33.923 3.547 24.506 1.00 90.62 194 ALA A CA 1
ATOM 1532 C C . ALA A 1 194 ? -32.478 3.141 24.827 1.00 90.62 194 ALA A C 1
ATOM 1534 O O . ALA A 1 194 ? -31.547 3.650 24.201 1.00 90.62 194 ALA A O 1
ATOM 1535 N N . SER A 1 195 ? -32.302 2.135 25.688 1.00 90.88 195 SER A N 1
ATOM 1536 C CA . SER A 1 195 ? -30.984 1.612 26.068 1.00 90.88 195 SER A CA 1
ATOM 1537 C C . SER A 1 195 ? -30.211 1.078 24.864 1.00 90.88 195 SER A C 1
ATOM 1539 O O . SER A 1 195 ? -29.026 1.370 24.717 1.00 90.88 195 SER A O 1
ATOM 1541 N N . LYS A 1 196 ? -30.883 0.347 23.959 1.00 92.12 196 LYS A N 1
ATOM 1542 C CA . LYS A 1 196 ? -30.277 -0.148 22.714 1.00 92.12 196 LYS A CA 1
ATOM 1543 C C . LYS A 1 196 ? -29.794 0.998 21.825 1.00 92.12 196 LYS A C 1
ATOM 1545 O O . LYS A 1 196 ? -28.683 0.936 21.310 1.00 92.12 196 LYS A O 1
ATOM 1550 N N . ARG A 1 197 ? -30.619 2.031 21.615 1.00 92.44 197 ARG A N 1
ATOM 1551 C CA . ARG A 1 197 ? -30.237 3.182 20.778 1.00 92.44 197 ARG A CA 1
ATOM 1552 C C . ARG A 1 197 ? -29.029 3.913 21.350 1.00 92.44 197 ARG A C 1
ATOM 1554 O O . ARG A 1 197 ? -28.093 4.189 20.609 1.00 92.44 197 ARG A O 1
ATOM 1561 N N . SER A 1 198 ? -29.033 4.174 22.655 1.00 91.19 198 SER A N 1
ATOM 1562 C CA . SER A 1 198 ? -27.924 4.851 23.328 1.00 91.19 198 SER A CA 1
ATOM 1563 C C . SER A 1 198 ? -26.625 4.043 23.241 1.00 91.19 198 SER A C 1
ATOM 1565 O O . SER A 1 198 ? -25.614 4.577 22.791 1.00 91.19 198 SER A O 1
ATOM 1567 N N . CYS A 1 199 ? -26.647 2.746 23.573 1.00 90.88 199 CYS A N 1
ATOM 1568 C CA . CYS A 1 199 ? -25.424 1.941 23.548 1.00 90.88 199 CYS A CA 1
ATOM 1569 C C . CYS A 1 199 ? -24.874 1.726 22.133 1.00 90.88 199 CYS A C 1
ATOM 1571 O O . CYS A 1 199 ? -23.659 1.685 21.962 1.00 90.88 199 CYS A O 1
ATOM 1573 N N . MET A 1 200 ? -25.747 1.593 21.127 1.00 91.50 200 MET A N 1
ATOM 1574 C CA . MET A 1 200 ? -25.318 1.489 19.732 1.00 91.50 200 MET A CA 1
ATOM 1575 C C . MET A 1 200 ? -24.683 2.790 19.252 1.00 91.50 200 MET A C 1
ATOM 1577 O O . MET A 1 200 ? -23.601 2.747 18.687 1.00 91.50 200 MET A O 1
ATOM 1581 N N . SER A 1 201 ? -25.280 3.942 19.567 1.00 91.00 201 SER A N 1
ATOM 1582 C CA . SER A 1 201 ? -24.691 5.241 19.226 1.00 91.00 201 SER A CA 1
ATOM 1583 C C . SER A 1 201 ? -23.309 5.442 19.862 1.00 91.00 201 SER A C 1
ATOM 1585 O O . SER A 1 201 ? -22.407 5.972 19.215 1.00 91.00 201 SER A O 1
ATOM 1587 N N . ASP A 1 202 ? -23.112 4.987 21.103 1.00 87.06 202 ASP A N 1
ATOM 1588 C CA . ASP A 1 202 ? -21.801 5.017 21.761 1.00 87.06 202 ASP A CA 1
ATOM 1589 C C . ASP A 1 202 ? -20.779 4.087 21.102 1.00 87.06 202 ASP A C 1
ATOM 1591 O O . ASP A 1 202 ? -19.602 4.445 20.998 1.00 87.06 202 ASP A O 1
ATOM 1595 N N . PHE A 1 203 ? -21.216 2.901 20.675 1.00 89.56 203 PHE A N 1
ATOM 1596 C CA . PHE A 1 203 ? -20.377 1.946 19.961 1.00 89.56 203 PHE A CA 1
ATOM 1597 C C . PHE A 1 203 ? -19.957 2.486 18.594 1.00 89.56 203 PHE A C 1
ATOM 1599 O O . PHE A 1 203 ? -18.763 2.528 18.311 1.00 89.56 203 PHE A O 1
ATOM 1606 N N . ASP A 1 204 ? -20.915 2.964 17.797 1.00 88.75 204 ASP A N 1
ATOM 1607 C CA . ASP A 1 204 ? -20.691 3.463 16.439 1.00 88.75 204 ASP A CA 1
ATOM 1608 C C . ASP A 1 204 ? -19.722 4.653 16.447 1.00 88.75 204 ASP A C 1
ATOM 1610 O O . ASP A 1 204 ? -18.715 4.643 15.740 1.00 88.75 204 ASP A O 1
ATOM 1614 N N . ARG A 1 205 ? -19.932 5.616 17.355 1.00 86.81 205 ARG A N 1
ATOM 1615 C CA . ARG A 1 205 ? -19.005 6.738 17.580 1.00 86.81 205 ARG A CA 1
ATOM 1616 C C . ARG A 1 205 ? -17.610 6.271 18.003 1.00 86.81 205 ARG A C 1
ATOM 1618 O O . ARG A 1 205 ? -16.603 6.855 17.608 1.00 86.81 205 ARG A O 1
ATOM 1625 N N . GLY A 1 206 ? -17.536 5.221 18.819 1.00 83.69 206 GLY A N 1
ATOM 1626 C CA . GLY A 1 206 ? -16.274 4.579 19.170 1.00 83.69 206 GLY A CA 1
ATOM 1627 C C . GLY A 1 206 ? -15.589 3.958 17.952 1.00 83.69 206 GLY A C 1
ATOM 1628 O O . GLY A 1 206 ? -14.379 4.097 17.800 1.00 83.69 206 GLY A O 1
ATOM 1629 N N . CYS A 1 207 ? -16.341 3.310 17.066 1.00 84.81 207 CYS A N 1
ATOM 1630 C CA . CYS A 1 207 ? -15.828 2.694 15.847 1.00 84.81 207 CYS A CA 1
ATOM 1631 C C . CYS A 1 207 ? -15.343 3.717 14.817 1.00 84.81 207 CYS A C 1
ATOM 1633 O O . CYS A 1 207 ? -14.299 3.476 14.218 1.00 84.81 207 CYS A O 1
ATOM 1635 N N . GLU A 1 208 ? -16.020 4.855 14.649 1.00 82.50 208 GLU A N 1
ATOM 1636 C CA . GLU A 1 208 ? -15.605 5.938 13.739 1.00 82.50 208 GLU A CA 1
ATOM 1637 C C . GLU A 1 208 ? -14.170 6.412 14.015 1.00 82.50 208 GLU A C 1
ATOM 1639 O O . GLU A 1 208 ? -13.355 6.519 13.098 1.00 82.50 208 GLU A O 1
ATOM 1644 N N . GLY A 1 209 ? -13.815 6.589 15.292 1.00 72.56 209 GLY A N 1
ATOM 1645 C CA . GLY A 1 209 ? -12.453 6.937 15.717 1.00 72.56 209 GLY A CA 1
ATOM 1646 C C . GLY A 1 209 ? -11.415 5.822 15.528 1.00 72.56 209 GLY A C 1
ATOM 1647 O O . GLY A 1 209 ? -10.232 6.043 15.775 1.00 72.56 209 GLY A O 1
ATOM 1648 N N . ASN A 1 210 ? -11.842 4.628 15.109 1.00 71.56 210 ASN A N 1
ATOM 1649 C CA . ASN A 1 210 ? -11.017 3.439 14.899 1.00 71.56 210 ASN A CA 1
ATOM 1650 C C . ASN A 1 210 ? -11.020 2.952 13.440 1.00 71.56 210 ASN A C 1
ATOM 1652 O O . ASN A 1 210 ? -10.446 1.900 13.156 1.00 71.56 210 ASN A O 1
ATOM 1656 N N . ILE A 1 211 ? -11.640 3.676 12.502 1.00 72.25 211 ILE A N 1
ATOM 1657 C CA . ILE A 1 211 ? -11.614 3.290 11.087 1.00 72.25 211 ILE A CA 1
ATOM 1658 C C . ILE A 1 211 ? -10.222 3.567 10.507 1.00 72.25 211 ILE A C 1
ATOM 1660 O O . ILE A 1 211 ? -9.771 4.711 10.428 1.00 72.25 211 ILE A O 1
ATOM 1664 N N . LEU A 1 212 ? -9.566 2.501 10.050 1.00 67.75 212 LEU A N 1
ATOM 1665 C CA . LEU A 1 212 ? -8.319 2.565 9.293 1.00 67.75 212 LEU A CA 1
ATOM 1666 C C . LEU A 1 212 ? -8.641 2.825 7.814 1.00 67.75 212 LEU A C 1
ATOM 1668 O O . LEU A 1 212 ? -8.653 1.906 7.001 1.00 67.75 212 LEU A O 1
ATOM 1672 N N . LEU A 1 213 ? -8.960 4.074 7.471 1.00 60.78 213 LEU A N 1
ATOM 1673 C CA . LEU A 1 213 ? -8.984 4.518 6.074 1.00 60.78 213 LEU A CA 1
ATOM 1674 C C . LEU A 1 213 ? -7.561 4.906 5.674 1.00 60.78 213 LEU A C 1
ATOM 1676 O O . LEU A 1 213 ? -7.153 6.041 5.904 1.00 60.78 213 LEU A O 1
ATOM 1680 N N . LEU A 1 214 ? -6.811 3.962 5.110 1.00 57.53 214 LEU A N 1
ATOM 1681 C CA . LEU A 1 214 ? -5.581 4.286 4.388 1.00 57.53 214 LEU A CA 1
ATOM 1682 C C . LEU A 1 214 ? -6.005 4.872 3.031 1.00 57.53 214 LEU A C 1
ATOM 1684 O O . LEU A 1 214 ? -6.759 4.226 2.302 1.00 57.53 214 LEU A O 1
ATOM 1688 N N . LYS A 1 215 ? -5.631 6.127 2.763 1.00 46.28 215 LYS A N 1
ATOM 1689 C CA . LYS A 1 215 ? -5.905 6.820 1.495 1.00 46.28 215 LYS A CA 1
ATOM 1690 C C . LYS A 1 215 ? -4.741 6.695 0.517 1.00 46.28 215 LYS A C 1
ATOM 1692 O O . LYS A 1 215 ? -3.568 6.663 0.961 1.00 46.28 215 LYS A O 1
#